Protein AF-A0A6I9VYK0-F1 (afdb_monomer_lite)

Foldseek 3Di:
DDPDDDDDDPPDDDDPVRVVVVCVVPNDDDPPDDDDDDDDDDDPPPPDPPPVPPFDDPQPDLDFQEWEDDDQWIWTHDFQWIWTAGNVVLDIDITDGPCVVQVVDDPPFGGFNYWYAAPVGWIWTDTFQWIFTAHPPVRHTDPPDTDGCVQQVHDRNFGFQEWDQAPVRWIWTDTQQKIFTADSVSNHGDDIDGNCVQQNADDTQFRYWYQAPVRWIWTDHDSKTFTAHNVVSYTPDMDGDGCCVRVNDDPDPVVVVVVVVVVVVVVVVVVVVVVVVVVVVVVVVVVVVVVVPPD

Organism: NCBI:txid144034

InterPro domains:
  IPR036375 Hemopexin-like domain superfamily [G3DSA:2.110.10.10] (53-247)
  IPR036375 Hemopexin-like domain superfamily [SSF50923] (57-248)

Sequence (295 aa):
MYAFVPSKIFPVRLSEADFLAIQNLYGLRNKSEIAGPVMTTVATTTIATRDTGNSADLCALRRVDAVLVLENRMYVAYRYYLWSVDLNGKSYGRSLLLTDYLRFLPDNFTRLAGAYRRFSGQLVLFVDDMIYMIEYPSFELVPGWPRKLRDMNLPPNAKINAVINTNAGRTFAIYDEIVAEIDDCSMIAVRHNSLHAIFPGIPPAVTSVVRYIDGNLYFFVKRQFFKYNEFTRNVTIAGKFDSEIFGIVCPKDESLEQLRVLLKKLAQMRNVFSSEDDLEEEREEEEARKFSHSV

Secondary structure (DSSP, 8-state):
--SS--S--SS----HHHHHHHHHHH----TTS---------------------PPPSTT-S--SEEEEETTEEEEEETTEEEEEETTT--B---EEHHHH-TTS-TT---EEEEEE-TTS-EEEEETTEEEEE-TTT-PBPTT--EEGGGGTS-TT--EEEEEE-TTS-EEEEETTEEEEEETTTTEEEEEEEHHHHSTTPPS-EEEEEE-TTS-EEEEETTEEEEEETTTTEEEEEEE--GGGGT--PPPHHHHHHHHHHHHHHHHHHHHHHHHHHHHHHHHHHHHHHHHT--

pLDDT: mean 81.89, std 18.48, range [26.67, 98.19]

Structure (mmCIF, N/CA/C/O backbone):
data_AF-A0A6I9VYK0-F1
#
_entry.id   AF-A0A6I9VYK0-F1
#
loop_
_atom_site.group_PDB
_atom_site.id
_atom_site.type_symbol
_atom_site.label_atom_id
_atom_site.label_alt_id
_atom_site.label_comp_id
_atom_site.label_asym_id
_atom_site.label_entity_id
_atom_site.label_seq_id
_atom_site.pdbx_PDB_ins_code
_atom_site.Cartn_x
_atom_site.Cartn_y
_atom_site.Cartn_z
_atom_site.occupancy
_atom_site.B_iso_or_equiv
_atom_site.auth_seq_id
_atom_site.auth_comp_id
_atom_site.auth_asym_id
_atom_site.auth_atom_id
_atom_site.pdbx_PDB_model_num
ATOM 1 N N . MET A 1 1 ? -6.391 23.993 -2.034 1.00 53.53 1 MET A N 1
ATOM 2 C CA . MET A 1 1 ? -5.117 24.634 -2.349 1.00 53.53 1 MET A CA 1
ATOM 3 C C . MET A 1 1 ? -4.147 23.495 -2.424 1.00 53.53 1 MET A C 1
ATOM 5 O O . MET A 1 1 ? -3.948 22.815 -1.423 1.00 53.53 1 MET A O 1
ATOM 9 N N . TYR A 1 2 ? -3.657 23.194 -3.618 1.00 53.81 2 TYR A N 1
ATOM 10 C CA . TYR A 1 2 ? -2.656 22.150 -3.779 1.00 53.81 2 TYR A CA 1
ATOM 11 C C . TYR A 1 2 ? -1.292 22.711 -3.366 1.00 53.81 2 TYR A C 1
ATOM 13 O O . TYR A 1 2 ? -1.035 23.900 -3.535 1.00 53.81 2 TYR A O 1
ATOM 21 N N . ALA A 1 3 ? -0.420 21.863 -2.823 1.00 55.16 3 ALA A N 1
ATOM 22 C CA . ALA A 1 3 ? 0.933 22.253 -2.419 1.00 55.16 3 ALA A CA 1
ATOM 23 C C . ALA A 1 3 ? 1.898 22.453 -3.611 1.00 55.16 3 ALA A C 1
ATOM 25 O O . ALA A 1 3 ? 3.075 22.733 -3.407 1.00 55.16 3 ALA A O 1
ATOM 26 N N . PHE A 1 4 ? 1.417 22.300 -4.848 1.00 53.16 4 PHE A N 1
ATOM 27 C CA . PHE A 1 4 ? 2.195 22.418 -6.080 1.00 53.16 4 PHE A CA 1
ATOM 28 C C . PHE A 1 4 ? 1.394 23.140 -7.174 1.00 53.16 4 PHE A C 1
ATOM 30 O O . PHE A 1 4 ? 0.162 23.194 -7.132 1.00 53.16 4 PHE A O 1
ATOM 37 N N . VAL A 1 5 ? 2.106 23.700 -8.158 1.00 51.69 5 VAL A N 1
ATOM 38 C CA . VAL A 1 5 ? 1.519 24.405 -9.308 1.00 51.69 5 VAL A CA 1
ATOM 39 C C . VAL A 1 5 ? 1.254 23.392 -10.428 1.00 51.69 5 VAL A C 1
ATOM 41 O O . VAL A 1 5 ? 2.215 22.846 -10.967 1.00 51.69 5 VAL A O 1
ATOM 44 N N . PRO A 1 6 ? -0.009 23.118 -10.804 1.00 55.84 6 PRO A N 1
ATOM 45 C CA . PRO A 1 6 ? -0.302 22.187 -11.888 1.00 55.84 6 PRO A CA 1
ATOM 46 C C . PRO A 1 6 ? 0.167 22.743 -13.241 1.00 55.84 6 PRO A C 1
ATOM 48 O O . PRO A 1 6 ? -0.044 23.917 -13.565 1.00 55.84 6 PRO A O 1
ATOM 51 N N . SER A 1 7 ? 0.778 21.882 -14.054 1.00 59.75 7 SER A N 1
ATOM 52 C CA . SER A 1 7 ? 1.296 22.190 -15.387 1.00 59.75 7 SER A CA 1
ATOM 53 C C . SER A 1 7 ? 0.148 22.399 -16.397 1.00 59.75 7 SER A C 1
ATOM 55 O O . SER A 1 7 ? -0.233 21.509 -17.145 1.00 59.75 7 SER A O 1
ATOM 57 N N . LYS A 1 8 ? -0.381 23.634 -16.425 1.00 61.97 8 LYS A N 1
ATOM 58 C CA . LYS A 1 8 ? -1.427 24.189 -17.320 1.00 61.97 8 LYS A CA 1
ATOM 59 C C . LYS A 1 8 ? -2.858 23.694 -17.091 1.00 61.97 8 LYS A C 1
ATOM 61 O O . LYS A 1 8 ? -3.210 22.593 -17.491 1.00 61.97 8 LYS A O 1
ATOM 66 N N . ILE A 1 9 ? -3.737 24.588 -16.619 1.00 56.25 9 ILE A N 1
ATOM 67 C CA . ILE A 1 9 ? -5.195 24.431 -16.747 1.00 56.25 9 ILE A CA 1
ATOM 68 C C . ILE A 1 9 ? -5.842 25.818 -16.863 1.00 56.25 9 ILE A C 1
ATOM 70 O O . ILE A 1 9 ? -5.937 26.535 -15.876 1.00 56.25 9 ILE A O 1
ATOM 74 N N . PHE A 1 10 ? -6.316 26.196 -18.051 1.00 50.47 10 PHE A N 1
ATOM 75 C CA . PHE A 1 10 ? -7.395 27.178 -18.177 1.00 50.47 10 PHE A CA 1
ATOM 76 C C . PHE A 1 10 ? -8.574 26.506 -18.890 1.00 50.47 10 PHE A C 1
ATOM 78 O O . PHE A 1 10 ? -8.347 25.824 -19.891 1.00 50.47 10 PHE A O 1
ATOM 85 N N . PRO A 1 11 ? -9.814 26.690 -18.403 1.00 52.16 11 PRO A N 1
ATOM 86 C CA . PRO A 1 11 ? -10.191 27.532 -17.266 1.00 52.16 11 PRO A CA 1
ATOM 87 C C . PRO A 1 11 ? -9.967 26.849 -15.903 1.00 52.16 11 PRO A C 1
ATOM 89 O O . PRO A 1 11 ? -10.354 25.701 -15.692 1.00 52.16 11 PRO A O 1
ATOM 92 N N . VAL A 1 12 ? -9.367 27.584 -14.961 1.00 63.31 12 VAL A N 1
ATOM 93 C CA . VAL A 1 12 ? -9.221 27.165 -13.559 1.00 63.31 12 VAL A CA 1
ATOM 94 C C . VAL A 1 12 ? -10.598 27.200 -12.891 1.00 63.31 12 VAL A C 1
ATOM 96 O O . VAL A 1 12 ? -11.246 28.245 -12.858 1.00 63.31 12 VAL A O 1
ATOM 99 N N . ARG A 1 13 ? -11.044 26.068 -12.339 1.00 71.56 13 ARG A N 1
ATOM 100 C CA . ARG A 1 13 ? -12.187 26.003 -11.416 1.00 71.56 13 ARG A CA 1
ATOM 101 C C . ARG A 1 13 ? -11.674 25.703 -10.011 1.00 71.56 13 ARG A C 1
ATOM 103 O O . ARG A 1 13 ? -10.787 24.868 -9.849 1.00 71.56 13 ARG A O 1
ATOM 110 N N . LEU A 1 14 ? -12.228 26.395 -9.015 1.00 69.62 14 LEU A N 1
ATOM 111 C CA . LEU A 1 14 ? -11.974 26.104 -7.603 1.00 69.62 14 LEU A CA 1
ATOM 112 C C . LEU A 1 14 ? -12.439 24.680 -7.287 1.00 69.62 14 LEU A C 1
ATOM 114 O O . LEU A 1 14 ? -13.516 24.273 -7.727 1.00 69.62 14 LEU A O 1
ATOM 118 N N . SER A 1 15 ? -11.630 23.937 -6.530 1.00 73.44 15 SER A N 1
ATOM 119 C CA . SER A 1 15 ? -12.075 22.665 -5.962 1.00 73.44 15 SER A CA 1
ATOM 120 C C . SER A 1 15 ? -13.179 22.919 -4.929 1.00 73.44 15 SER A C 1
ATOM 122 O O . SER A 1 15 ? -13.242 23.997 -4.333 1.00 73.44 15 SER A O 1
ATOM 124 N N . GLU A 1 16 ? -14.044 21.937 -4.684 1.00 73.12 16 GLU A N 1
ATOM 125 C CA . GLU A 1 16 ? -15.107 22.066 -3.679 1.00 73.12 16 GLU A CA 1
ATOM 126 C C . GLU A 1 16 ? -14.538 22.316 -2.271 1.00 73.12 16 GLU A C 1
ATOM 128 O O . GLU A 1 16 ? -15.061 23.135 -1.516 1.00 73.12 16 GLU A O 1
ATOM 133 N N . ALA A 1 17 ? -13.395 21.699 -1.955 1.00 71.06 17 ALA A N 1
ATOM 134 C CA . ALA A 1 17 ? -12.669 21.939 -0.712 1.00 71.06 17 ALA A CA 1
ATOM 135 C C . ALA A 1 17 ? -12.215 23.404 -0.576 1.00 71.06 17 ALA A C 1
ATOM 137 O O . ALA A 1 17 ? -12.354 23.994 0.493 1.00 71.06 17 ALA A O 1
ATOM 138 N N . ASP A 1 18 ? -11.719 24.005 -1.661 1.00 79.31 18 ASP A N 1
ATOM 139 C CA . ASP A 1 18 ? -11.311 25.414 -1.678 1.00 79.31 18 ASP A CA 1
ATOM 140 C C . ASP A 1 18 ? -12.489 26.369 -1.560 1.00 79.31 18 ASP A C 1
ATOM 142 O O . ASP A 1 18 ? -12.415 27.370 -0.847 1.00 79.31 18 ASP A O 1
ATOM 146 N N . PHE A 1 19 ? -13.589 26.038 -2.229 1.00 78.62 19 PHE A N 1
ATOM 147 C CA . PHE A 1 19 ? -14.826 26.799 -2.157 1.00 78.62 19 PHE A CA 1
ATOM 148 C C . PHE A 1 19 ? -15.402 26.822 -0.733 1.00 78.62 19 PHE A C 1
ATOM 150 O O . PHE A 1 19 ? -15.796 27.877 -0.242 1.00 78.62 19 PHE A O 1
ATOM 157 N N . LEU A 1 20 ? -15.395 25.687 -0.034 1.00 75.00 20 LEU A N 1
ATOM 158 C CA . LEU A 1 20 ? -15.865 25.615 1.351 1.00 75.00 20 LEU A CA 1
ATOM 159 C C . LEU A 1 20 ? -14.895 26.289 2.327 1.00 75.00 20 LEU A C 1
ATOM 161 O O . LEU A 1 20 ? -15.329 26.995 3.235 1.00 75.00 20 LEU A O 1
ATOM 165 N N . ALA A 1 21 ? -13.585 26.114 2.138 1.00 77.12 21 ALA A N 1
ATOM 166 C CA . ALA A 1 21 ? -12.583 26.742 2.994 1.00 77.12 21 ALA A CA 1
ATOM 167 C C . ALA A 1 21 ? -12.665 28.274 2.934 1.00 77.12 21 ALA A C 1
ATOM 169 O O . ALA A 1 21 ? -12.651 28.933 3.974 1.00 77.12 21 ALA A O 1
ATOM 170 N N . ILE A 1 22 ? -12.813 28.842 1.733 1.00 82.94 22 ILE A N 1
ATOM 171 C CA . ILE A 1 22 ? -12.916 30.295 1.576 1.00 82.94 22 ILE A CA 1
ATOM 172 C C . ILE A 1 22 ? -14.245 30.837 2.119 1.00 82.94 22 ILE A C 1
ATOM 174 O O . ILE A 1 22 ? -14.256 31.896 2.740 1.00 82.94 22 ILE A O 1
ATOM 178 N N . GLN A 1 23 ? -15.349 30.096 1.974 1.00 82.50 23 GLN A N 1
ATOM 179 C CA . GLN A 1 23 ? -16.634 30.469 2.576 1.00 82.50 23 GLN A CA 1
ATOM 180 C C . GLN A 1 23 ? -16.619 30.405 4.101 1.00 82.50 23 GLN A C 1
ATOM 182 O O . GLN A 1 23 ? -17.221 31.256 4.745 1.00 82.50 23 GLN A O 1
ATOM 187 N N . ASN A 1 24 ? -15.916 29.442 4.694 1.00 78.69 24 ASN A N 1
ATOM 188 C CA . ASN A 1 24 ? -15.785 29.370 6.149 1.00 78.69 24 ASN A CA 1
ATOM 189 C C . ASN A 1 24 ? -14.971 30.538 6.720 1.00 78.69 24 ASN A C 1
ATOM 191 O O . ASN A 1 24 ? -15.218 30.952 7.848 1.00 78.69 24 ASN A O 1
ATOM 195 N N . LEU A 1 25 ? -14.009 31.067 5.958 1.00 81.75 25 LEU A N 1
ATOM 196 C CA . LEU A 1 25 ? -13.186 32.200 6.389 1.00 81.75 25 LEU A CA 1
ATOM 197 C C . LEU A 1 25 ? -13.873 33.552 6.176 1.00 81.75 25 LEU A C 1
ATOM 199 O O . LEU A 1 25 ? -13.748 34.434 7.020 1.00 81.75 25 LEU A O 1
ATOM 203 N N . TYR A 1 26 ? -14.574 33.726 5.052 1.00 84.06 26 TYR A N 1
ATOM 204 C CA . TYR A 1 26 ? -15.053 35.042 4.605 1.00 84.06 26 TYR A CA 1
ATOM 205 C C . TYR A 1 26 ? -16.571 35.130 4.402 1.00 84.06 26 TYR A C 1
ATOM 207 O O . TYR A 1 26 ? -17.084 36.192 4.055 1.00 84.06 26 TYR A O 1
ATOM 215 N N . GLY A 1 27 ? -17.302 34.040 4.626 1.00 80.31 27 GLY A N 1
ATOM 216 C CA . GLY A 1 27 ? -18.741 33.959 4.411 1.00 80.31 27 GLY A CA 1
ATOM 217 C C . GLY A 1 27 ? -19.142 33.784 2.943 1.00 80.31 27 GLY A C 1
ATOM 218 O O . GLY A 1 27 ? -18.333 33.809 2.012 1.00 80.31 27 GLY A O 1
ATOM 219 N N . LEU A 1 28 ? -20.443 33.580 2.733 1.00 81.75 28 LEU A N 1
ATOM 220 C CA . LEU A 1 28 ? -21.049 33.576 1.404 1.00 81.75 28 LEU A CA 1
ATOM 221 C C . LEU A 1 28 ? -21.036 34.995 0.828 1.00 81.75 28 LEU A C 1
ATOM 223 O O . LEU A 1 28 ? -21.366 35.963 1.510 1.00 81.75 28 LEU A O 1
ATOM 227 N N . ARG A 1 29 ? -20.694 35.121 -0.456 1.00 79.00 29 ARG A N 1
ATOM 228 C CA . ARG A 1 29 ? -20.725 36.415 -1.141 1.00 79.00 29 ARG A CA 1
ATOM 229 C C . ARG A 1 29 ? -22.165 36.936 -1.197 1.00 79.00 29 ARG A C 1
ATOM 231 O O . ARG A 1 29 ? -22.993 36.380 -1.919 1.00 79.00 29 ARG A O 1
ATOM 238 N N . ASN A 1 30 ? -22.437 38.037 -0.499 1.00 64.94 30 ASN A N 1
ATOM 239 C CA . ASN A 1 30 ? -23.681 38.785 -0.655 1.00 64.94 30 ASN A CA 1
ATOM 240 C C . ASN A 1 30 ? -23.729 39.392 -2.060 1.00 64.94 30 ASN A C 1
ATOM 242 O O . ASN A 1 30 ? -22.823 40.103 -2.491 1.00 64.94 30 ASN A O 1
ATOM 246 N N . LYS A 1 31 ? -24.792 39.089 -2.804 1.00 53.41 31 LYS A N 1
ATOM 247 C CA . LYS A 1 31 ? -24.931 39.440 -4.225 1.00 53.41 31 LYS A CA 1
ATOM 248 C C . LYS A 1 31 ? -25.302 40.916 -4.469 1.00 53.41 31 LYS A C 1
ATOM 250 O O . LYS A 1 31 ? -25.672 41.250 -5.588 1.00 53.41 31 LYS A O 1
ATOM 255 N N . SER A 1 32 ? -25.229 41.779 -3.451 1.00 49.75 32 SER A N 1
ATOM 256 C CA . SER A 1 32 ? -25.825 43.125 -3.485 1.00 49.75 32 SER A CA 1
ATOM 257 C C . SER A 1 32 ? -24.890 44.286 -3.819 1.00 49.75 32 SER A C 1
ATOM 259 O O . SER A 1 32 ? -25.383 45.397 -3.960 1.00 49.75 32 SER A O 1
ATOM 261 N N . GLU A 1 33 ? -23.594 44.078 -4.043 1.00 49.50 33 GLU A N 1
ATOM 262 C CA . GLU A 1 33 ? -22.716 45.168 -4.489 1.00 49.50 33 GLU A CA 1
ATOM 263 C C . GLU A 1 33 ? -21.897 44.746 -5.711 1.00 49.50 33 GLU A C 1
ATOM 265 O O . GLU A 1 33 ? -20.955 43.958 -5.618 1.00 49.50 33 GLU A O 1
ATOM 270 N N . ILE A 1 34 ? -22.355 45.206 -6.881 1.00 43.94 34 ILE A N 1
ATOM 271 C CA . ILE A 1 34 ? -21.614 45.900 -7.954 1.00 43.94 34 ILE A CA 1
ATOM 272 C C . ILE A 1 34 ? -22.571 46.010 -9.158 1.00 43.94 34 ILE A C 1
ATOM 274 O O . ILE A 1 34 ? -22.955 45.011 -9.767 1.00 43.94 34 ILE A O 1
ATOM 278 N N . ALA A 1 35 ? -22.955 47.242 -9.493 1.00 36.91 35 ALA A N 1
ATOM 279 C CA . ALA A 1 35 ? -23.655 47.593 -10.724 1.00 36.91 35 ALA A CA 1
ATOM 280 C C . ALA A 1 35 ? -22.642 47.781 -11.875 1.00 36.91 35 ALA A C 1
ATOM 282 O O . ALA A 1 35 ? -21.680 48.530 -11.725 1.00 36.91 35 ALA A O 1
ATOM 283 N N . GLY A 1 36 ? -22.869 47.129 -13.023 1.00 31.23 36 GLY A N 1
ATOM 284 C CA . GLY A 1 36 ? -22.143 47.349 -14.290 1.00 31.23 36 GLY A CA 1
ATOM 285 C C . GLY A 1 36 ? -22.164 46.121 -15.223 1.00 31.23 36 GLY A C 1
ATOM 286 O O . GLY A 1 36 ? -22.084 45.009 -14.714 1.00 31.23 36 GLY A O 1
ATOM 287 N N . PRO A 1 37 ? -22.341 46.268 -16.556 1.00 46.03 37 PRO A N 1
ATOM 288 C CA . PRO A 1 37 ? -23.212 45.383 -17.337 1.00 46.03 37 PRO A CA 1
ATOM 289 C C . PRO A 1 37 ? -22.489 44.226 -18.048 1.00 46.03 37 PRO A C 1
ATOM 291 O O . PRO A 1 37 ? -21.350 44.362 -18.473 1.00 46.03 37 PRO A O 1
ATOM 294 N N . VAL A 1 38 ? -23.184 43.097 -18.222 1.00 32.44 38 VAL A N 1
ATOM 295 C CA . VAL A 1 38 ? -23.651 42.528 -19.508 1.00 32.44 38 VAL A CA 1
ATOM 296 C C . VAL A 1 38 ? -24.414 41.237 -19.182 1.00 32.44 38 VAL A C 1
ATOM 298 O O . VAL A 1 38 ? -23.915 40.336 -18.510 1.00 32.44 38 VAL A O 1
ATOM 301 N N . MET A 1 39 ? -25.663 41.174 -19.645 1.00 35.06 39 MET A N 1
ATOM 302 C CA . MET A 1 39 ? -26.530 40.004 -19.550 1.00 35.06 39 MET A CA 1
ATOM 303 C C . MET A 1 39 ? -25.973 38.844 -20.381 1.00 35.06 39 MET A C 1
ATOM 305 O O . MET A 1 39 ? -25.855 38.929 -21.600 1.00 35.06 39 MET A O 1
ATOM 309 N N . THR A 1 40 ? -25.768 37.699 -19.743 1.00 29.81 40 THR A N 1
ATOM 310 C CA . THR A 1 40 ? -26.178 36.423 -20.335 1.00 29.81 40 THR A CA 1
ATOM 311 C C . THR A 1 40 ? -26.899 35.646 -19.249 1.00 29.81 40 THR A C 1
ATOM 313 O O . THR A 1 40 ? -26.322 35.237 -18.244 1.00 29.81 40 THR A O 1
ATOM 316 N N . THR A 1 41 ? -28.208 35.542 -19.425 1.00 34.72 41 THR A N 1
ATOM 317 C CA . THR A 1 41 ? -29.138 34.788 -18.597 1.00 34.72 41 THR A CA 1
ATOM 318 C C . THR A 1 41 ? -28.729 33.319 -18.616 1.00 34.72 41 THR A C 1
ATOM 320 O O . THR A 1 41 ? -28.874 32.645 -19.631 1.00 34.72 41 THR A O 1
ATOM 323 N N . VAL A 1 42 ? -28.237 32.806 -17.490 1.00 30.72 42 VAL A N 1
ATOM 324 C CA . VAL A 1 42 ? -28.188 31.363 -17.239 1.00 30.72 42 VAL A CA 1
ATOM 325 C C . VAL A 1 42 ? -29.038 31.114 -16.007 1.00 30.72 42 VAL A C 1
ATOM 327 O O . VAL A 1 42 ? -28.816 31.714 -14.956 1.00 30.72 42 VAL A O 1
ATOM 330 N N . ALA A 1 43 ? -30.074 30.300 -16.192 1.00 28.25 43 ALA A N 1
ATOM 331 C CA . ALA A 1 43 ? -31.101 30.013 -15.209 1.00 28.25 43 ALA A CA 1
ATOM 332 C C . ALA A 1 43 ? -30.490 29.624 -13.856 1.00 28.25 43 ALA A C 1
ATOM 334 O O . ALA A 1 43 ? -29.742 28.650 -13.743 1.00 28.25 43 ALA A O 1
ATOM 335 N N . THR A 1 44 ? -30.840 30.390 -12.824 1.00 26.67 44 THR A N 1
ATOM 336 C CA . THR A 1 44 ? -30.569 30.074 -11.425 1.00 26.67 44 THR A CA 1
ATOM 337 C C . THR A 1 44 ? -31.354 28.816 -11.074 1.00 26.67 44 THR A C 1
ATOM 339 O O . THR A 1 44 ? -32.513 28.881 -10.677 1.00 26.67 44 THR A O 1
ATOM 342 N N . THR A 1 45 ? -30.738 27.652 -11.252 1.00 28.66 45 THR A N 1
ATOM 343 C CA . THR A 1 45 ? -31.233 26.449 -10.593 1.00 28.66 45 THR A CA 1
ATOM 344 C C . THR A 1 45 ? -30.784 26.583 -9.149 1.00 28.66 45 THR A C 1
ATOM 346 O O . THR A 1 45 ? -29.590 26.528 -8.854 1.00 28.66 45 THR A O 1
ATOM 349 N N . THR A 1 46 ? -31.732 26.854 -8.260 1.00 29.64 46 THR A N 1
ATOM 350 C CA . THR A 1 46 ? -31.587 26.688 -6.818 1.00 29.64 46 THR A CA 1
ATOM 351 C C . THR A 1 46 ? -31.208 25.234 -6.558 1.00 29.64 46 THR A C 1
ATOM 353 O O . THR A 1 46 ? -32.058 24.364 -6.391 1.00 29.64 46 THR A O 1
ATOM 356 N N . ILE A 1 47 ? -29.906 24.944 -6.570 1.00 34.09 47 ILE A N 1
ATOM 357 C CA . ILE A 1 47 ? -29.389 23.696 -6.027 1.00 34.09 47 ILE A CA 1
ATOM 358 C C . ILE A 1 47 ? -29.540 23.849 -4.522 1.00 34.09 47 ILE A C 1
ATOM 360 O O . ILE A 1 47 ? -28.719 24.470 -3.848 1.00 34.09 47 ILE A O 1
ATOM 364 N N . ALA A 1 48 ? -30.669 23.332 -4.036 1.00 28.94 48 ALA A N 1
ATOM 365 C CA . ALA A 1 48 ? -30.843 22.916 -2.662 1.00 28.94 48 ALA A CA 1
ATOM 366 C C . ALA A 1 48 ? -29.528 22.309 -2.175 1.00 28.94 48 ALA A C 1
ATOM 368 O O . ALA A 1 48 ? -28.945 21.475 -2.872 1.00 28.94 48 ALA A O 1
ATOM 369 N N . THR A 1 49 ? -29.069 22.771 -1.016 1.00 31.62 49 THR A N 1
ATOM 370 C CA . THR A 1 49 ? -27.981 22.197 -0.228 1.00 31.62 49 THR A CA 1
ATOM 371 C C . THR A 1 49 ? -27.987 20.679 -0.364 1.00 31.62 49 THR A C 1
ATOM 373 O O . THR A 1 49 ? -28.761 19.984 0.294 1.00 31.62 49 THR A O 1
ATOM 376 N N . ARG A 1 50 ? -27.143 20.160 -1.264 1.00 29.55 50 ARG A N 1
ATOM 377 C CA . ARG A 1 50 ? -26.787 18.750 -1.274 1.00 29.55 50 ARG A CA 1
ATOM 378 C C . ARG A 1 50 ? -25.882 18.575 -0.077 1.00 29.55 50 ARG A C 1
ATOM 380 O O . ARG A 1 50 ? -24.686 18.824 -0.141 1.00 29.55 50 ARG A O 1
ATOM 387 N N . ASP A 1 51 ? -26.502 18.182 1.019 1.00 36.69 51 ASP A N 1
ATOM 388 C CA . ASP A 1 51 ? -25.846 17.431 2.067 1.00 36.69 51 ASP A CA 1
ATOM 389 C C . ASP A 1 51 ? -25.253 16.172 1.409 1.00 36.69 51 ASP A C 1
ATOM 391 O O . ASP A 1 51 ? -25.946 15.187 1.141 1.00 36.69 51 ASP A O 1
ATOM 395 N N . THR A 1 52 ? -23.992 16.241 0.975 1.00 35.62 52 THR A N 1
ATOM 396 C CA . THR A 1 52 ? -23.279 15.097 0.400 1.00 35.62 52 THR A CA 1
ATOM 397 C C . THR A 1 52 ? -22.857 14.173 1.535 1.00 35.62 52 THR A C 1
ATOM 399 O O . THR A 1 52 ? -21.701 14.161 1.957 1.00 35.62 52 THR A O 1
ATOM 402 N N . GLY A 1 53 ? -23.803 13.366 2.013 1.00 37.12 53 GLY A N 1
ATOM 403 C CA . GLY A 1 53 ? -23.607 12.299 2.999 1.00 37.12 53 GLY A CA 1
ATOM 404 C C . GLY A 1 53 ? -22.760 11.106 2.523 1.00 37.12 53 GLY A C 1
ATOM 405 O O . GLY A 1 53 ? -23.031 9.985 2.929 1.00 37.12 53 GLY A O 1
ATOM 406 N N . ASN A 1 54 ? -21.746 11.314 1.672 1.00 50.88 54 ASN A N 1
ATOM 407 C CA . ASN A 1 54 ? -20.912 10.252 1.082 1.00 50.88 54 ASN A CA 1
ATOM 408 C C . ASN A 1 54 ? -19.403 10.404 1.376 1.00 50.88 54 ASN A C 1
ATOM 410 O O . ASN A 1 54 ? -18.570 9.876 0.636 1.00 50.88 54 ASN A O 1
ATOM 414 N N . SER A 1 55 ? -19.021 11.112 2.442 1.00 62.56 55 SER A N 1
ATOM 415 C CA . SER A 1 55 ? -17.654 11.023 2.979 1.00 62.56 55 SER A CA 1
ATOM 416 C C . SER A 1 55 ? -17.530 9.698 3.727 1.00 62.56 55 SER A C 1
ATOM 418 O O . SER A 1 55 ? -18.266 9.470 4.686 1.00 62.56 55 SER A O 1
ATOM 420 N N . ALA A 1 56 ? -16.620 8.817 3.312 1.00 78.56 56 ALA A N 1
ATOM 421 C CA . ALA A 1 56 ? -16.310 7.640 4.114 1.00 78.56 56 ALA A CA 1
ATOM 422 C C . ALA A 1 56 ? -15.656 8.084 5.434 1.00 78.56 56 ALA A C 1
ATOM 424 O O . ALA A 1 56 ? -14.857 9.026 5.454 1.00 78.56 56 ALA A O 1
ATOM 425 N N . ASP A 1 57 ? -15.991 7.404 6.526 1.00 85.06 57 ASP A N 1
ATOM 426 C CA . ASP A 1 57 ? -15.366 7.623 7.828 1.00 85.06 57 ASP A CA 1
ATOM 427 C C . ASP A 1 57 ? -14.187 6.657 8.021 1.00 85.06 57 ASP A C 1
ATOM 429 O O . ASP A 1 57 ? -14.324 5.446 7.825 1.00 85.06 57 ASP A O 1
ATOM 433 N N . LEU A 1 58 ? -13.031 7.207 8.405 1.00 87.94 58 LEU A N 1
ATOM 434 C CA . LEU A 1 58 ? -11.805 6.459 8.681 1.00 87.94 58 LEU A CA 1
ATOM 435 C C . LEU A 1 58 ? -11.992 5.510 9.877 1.00 87.94 58 LEU A C 1
ATOM 437 O O . LEU A 1 58 ? -11.463 4.400 9.869 1.00 87.94 58 LEU A O 1
ATOM 441 N N . CYS A 1 59 ? -12.786 5.920 10.870 1.00 87.56 59 CYS A N 1
ATOM 442 C CA . CYS A 1 59 ? -13.041 5.158 12.094 1.00 87.56 59 CYS A CA 1
ATOM 443 C C . CYS A 1 59 ? -13.995 3.980 11.899 1.00 87.56 59 CYS A C 1
ATOM 445 O O . CYS A 1 59 ? -13.939 2.992 12.627 1.00 87.56 59 CYS A O 1
ATOM 447 N N . ALA A 1 60 ? -14.844 4.042 10.875 1.00 88.31 60 ALA A N 1
ATOM 448 C CA . ALA A 1 60 ? -15.743 2.952 10.515 1.00 88.31 60 ALA A CA 1
ATOM 449 C C . ALA A 1 60 ? -15.060 1.858 9.668 1.00 88.31 60 ALA A C 1
ATOM 451 O O . ALA A 1 60 ? -15.688 0.842 9.329 1.00 88.31 60 ALA A O 1
ATOM 452 N N . LEU A 1 61 ? -13.792 2.049 9.282 1.00 89.31 61 LEU A N 1
ATOM 453 C CA . LEU A 1 61 ? -13.088 1.108 8.420 1.00 89.31 61 LEU A CA 1
ATOM 454 C C . LEU A 1 61 ? -12.836 -0.224 9.128 1.00 89.31 61 LEU A C 1
ATOM 456 O O . LEU A 1 61 ? -12.406 -0.304 10.271 1.00 89.31 61 LEU A O 1
ATOM 460 N N . ARG A 1 62 ? -13.059 -1.313 8.389 1.00 87.12 62 ARG A N 1
ATOM 461 C CA . ARG A 1 62 ? -12.778 -2.692 8.838 1.00 87.12 62 ARG A CA 1
ATOM 462 C C . ARG A 1 62 ? -11.550 -3.306 8.167 1.00 87.12 62 ARG A C 1
ATOM 464 O O . ARG A 1 62 ? -11.213 -4.455 8.443 1.00 87.12 62 ARG A O 1
ATOM 471 N N . ARG A 1 63 ? -10.963 -2.571 7.225 1.00 88.38 63 ARG A N 1
ATOM 472 C CA . ARG A 1 63 ? -9.746 -2.888 6.478 1.00 88.38 63 ARG A CA 1
ATOM 473 C C . ARG A 1 63 ? -9.288 -1.638 5.730 1.00 88.38 63 ARG A C 1
ATOM 475 O O . ARG A 1 63 ? -10.091 -0.736 5.499 1.00 88.38 63 ARG A O 1
ATOM 482 N N . VAL A 1 64 ? -8.042 -1.660 5.283 1.00 92.38 64 VAL A N 1
ATOM 483 C CA . VAL A 1 64 ? -7.439 -0.654 4.403 1.00 92.38 64 VAL A CA 1
ATOM 484 C C . VAL A 1 64 ? -6.900 -1.343 3.156 1.00 92.38 64 VAL A C 1
ATOM 486 O O . VAL A 1 64 ? -6.515 -2.511 3.225 1.00 92.38 64 VAL A O 1
ATOM 489 N N . ASP A 1 65 ? -6.886 -0.644 2.026 1.00 93.44 65 ASP A N 1
ATOM 490 C CA . ASP A 1 65 ? -6.364 -1.192 0.770 1.00 93.44 65 ASP A CA 1
ATOM 491 C C . ASP A 1 65 ? -4.876 -0.860 0.611 1.00 93.44 65 ASP A C 1
ATOM 493 O O . ASP A 1 65 ? -4.081 -1.727 0.255 1.00 93.44 65 ASP A O 1
ATOM 497 N N . ALA A 1 66 ? -4.480 0.362 0.975 1.00 94.00 66 ALA A N 1
ATOM 498 C CA . ALA A 1 66 ? -3.085 0.775 1.026 1.00 94.00 66 ALA A CA 1
ATOM 499 C C . ALA A 1 66 ? -2.857 1.785 2.150 1.00 94.00 66 ALA A C 1
ATOM 501 O O . ALA A 1 66 ? -3.744 2.566 2.500 1.00 94.00 66 ALA A O 1
ATOM 502 N N . VAL A 1 67 ? -1.642 1.792 2.687 1.00 93.69 67 VAL A N 1
ATOM 503 C CA . VAL A 1 67 ? -1.157 2.858 3.559 1.00 93.69 67 VAL A CA 1
ATOM 504 C C . VAL A 1 67 ? 0.244 3.218 3.105 1.00 93.69 67 VAL A C 1
ATOM 506 O O . VAL A 1 67 ? 1.095 2.342 2.955 1.00 93.69 67 VAL A O 1
ATOM 509 N N . LEU A 1 68 ? 0.475 4.507 2.889 1.00 93.50 68 LEU A N 1
ATOM 510 C CA . LEU A 1 68 ? 1.753 5.038 2.451 1.00 93.50 68 LEU A CA 1
ATOM 511 C C . LEU A 1 68 ? 2.200 6.127 3.418 1.00 93.50 68 LEU A C 1
ATOM 513 O O . LEU A 1 68 ? 1.509 7.124 3.607 1.00 93.50 68 LEU A O 1
ATOM 517 N N . VAL A 1 69 ? 3.369 5.945 4.019 1.00 91.69 69 VAL A N 1
ATOM 518 C CA . VAL A 1 69 ? 3.973 6.953 4.890 1.00 91.69 69 VAL A CA 1
ATOM 519 C C . VAL A 1 69 ? 4.982 7.759 4.086 1.00 91.69 69 VAL A C 1
ATOM 521 O O . VAL A 1 69 ? 5.938 7.193 3.552 1.00 91.69 69 VAL A O 1
ATOM 524 N N . LEU A 1 70 ? 4.767 9.070 4.004 1.00 90.06 70 LEU A N 1
ATOM 525 C CA . LEU A 1 70 ? 5.668 10.023 3.362 1.00 90.06 70 LEU A CA 1
ATOM 526 C C . LEU A 1 70 ? 5.959 11.149 4.344 1.00 90.06 70 LEU A C 1
ATOM 528 O O . LEU A 1 70 ? 5.043 11.842 4.787 1.00 90.06 70 LEU A O 1
ATOM 532 N N . GLU A 1 71 ? 7.241 11.338 4.655 1.00 87.25 71 GLU A N 1
ATOM 533 C CA . GLU A 1 71 ? 7.698 12.368 5.592 1.00 87.25 71 GLU A CA 1
ATOM 534 C C . GLU A 1 71 ? 6.916 12.286 6.915 1.00 87.25 71 GLU A C 1
ATOM 536 O O . GLU A 1 71 ? 6.951 11.255 7.582 1.00 87.25 71 GLU A O 1
ATOM 541 N N . ASN A 1 72 ? 6.186 13.342 7.281 1.00 87.25 72 ASN A N 1
ATOM 542 C CA . ASN A 1 72 ? 5.416 13.427 8.520 1.00 87.25 72 ASN A CA 1
ATOM 543 C C . ASN A 1 72 ? 3.921 13.089 8.346 1.00 87.25 72 ASN A C 1
ATOM 545 O O . ASN A 1 72 ? 3.090 13.443 9.185 1.00 87.25 72 ASN A O 1
ATOM 549 N N . ARG A 1 73 ? 3.544 12.461 7.227 1.00 89.75 73 ARG A N 1
ATOM 550 C CA . ARG A 1 73 ? 2.149 12.144 6.907 1.00 89.75 73 ARG A CA 1
ATOM 551 C C . ARG A 1 73 ? 1.976 10.678 6.557 1.00 89.75 73 ARG A C 1
ATOM 553 O O . ARG A 1 73 ? 2.764 10.085 5.824 1.00 89.75 73 ARG A O 1
ATOM 560 N N . MET A 1 74 ? 0.882 10.115 7.045 1.00 91.75 74 MET A N 1
ATOM 561 C CA . MET A 1 74 ? 0.397 8.803 6.650 1.00 91.75 74 MET A CA 1
ATOM 562 C C . MET A 1 74 ? -0.829 8.978 5.761 1.00 91.75 74 MET A C 1
ATOM 564 O O . MET A 1 74 ? -1.811 9.603 6.149 1.00 91.75 74 MET A O 1
ATOM 568 N N . TYR A 1 75 ? -0.773 8.409 4.568 1.00 92.75 75 TYR A N 1
ATOM 569 C CA . TYR A 1 75 ? -1.878 8.378 3.627 1.00 92.75 75 TYR A CA 1
ATOM 570 C C . TYR A 1 75 ? -2.557 7.022 3.716 1.00 92.75 75 TYR A C 1
ATOM 572 O O . TYR A 1 75 ? -1.936 6.006 3.415 1.00 92.75 75 TYR A O 1
ATOM 580 N N . VAL A 1 76 ? -3.815 7.001 4.143 1.00 93.75 76 VAL A N 1
ATOM 581 C CA . VAL A 1 76 ? -4.623 5.782 4.238 1.00 93.75 76 VAL A CA 1
ATOM 582 C C . VAL A 1 76 ? -5.592 5.768 3.071 1.00 93.75 76 VAL A C 1
ATOM 584 O O . VAL A 1 76 ? -6.286 6.755 2.851 1.00 93.75 76 VAL A O 1
ATOM 587 N N . ALA A 1 77 ? -5.647 4.668 2.328 1.00 93.94 77 ALA A N 1
ATOM 588 C CA . ALA A 1 77 ? -6.552 4.506 1.202 1.00 93.94 77 ALA A CA 1
ATOM 589 C C . ALA A 1 77 ? -7.504 3.326 1.417 1.00 93.94 77 ALA A C 1
ATOM 591 O O . ALA A 1 77 ? -7.104 2.239 1.851 1.00 93.94 77 ALA A O 1
ATOM 592 N N . TYR A 1 78 ? -8.770 3.541 1.073 1.00 93.00 78 TYR A N 1
ATOM 593 C CA . TYR A 1 78 ? -9.792 2.504 1.036 1.00 93.00 78 TYR A CA 1
ATOM 594 C C . TYR A 1 78 ? -10.770 2.781 -0.105 1.00 93.00 78 TYR A C 1
ATOM 596 O O . TYR A 1 78 ? -11.466 3.799 -0.116 1.00 93.00 78 TYR A O 1
ATOM 604 N N . ARG A 1 79 ? -10.854 1.849 -1.057 1.00 91.06 79 ARG A N 1
ATOM 605 C CA . ARG A 1 79 ? -11.563 2.013 -2.329 1.00 91.06 79 ARG A CA 1
ATOM 606 C C . ARG A 1 79 ? -11.081 3.278 -3.047 1.00 91.06 79 ARG A C 1
ATOM 608 O O . ARG A 1 79 ? -9.912 3.377 -3.395 1.00 91.06 79 ARG A O 1
ATOM 615 N N . TYR A 1 80 ? -11.977 4.240 -3.234 1.00 90.69 80 TYR A N 1
ATOM 616 C CA . TYR A 1 80 ? -11.716 5.519 -3.886 1.00 90.69 80 TYR A CA 1
ATOM 617 C C . TYR A 1 80 ? -11.302 6.615 -2.908 1.00 90.69 80 TYR A C 1
ATOM 619 O O . TYR A 1 80 ? -10.949 7.702 -3.347 1.00 90.69 80 TYR A O 1
ATOM 627 N N . TYR A 1 81 ? -11.369 6.355 -1.602 1.00 91.94 81 TYR A N 1
ATOM 628 C CA . TYR A 1 81 ? -11.161 7.361 -0.572 1.00 91.94 81 TYR A CA 1
ATOM 629 C C . TYR A 1 81 ? -9.721 7.364 -0.073 1.00 91.94 81 TYR A C 1
ATOM 631 O O . TYR A 1 81 ? -9.115 6.309 0.123 1.00 91.94 81 TYR A O 1
ATOM 639 N N . LEU A 1 82 ? -9.211 8.566 0.173 1.00 91.81 82 LEU A N 1
ATOM 640 C CA . LEU A 1 82 ? -7.886 8.847 0.699 1.00 91.81 82 LEU A CA 1
ATOM 641 C C . LEU A 1 82 ? -8.004 9.760 1.922 1.00 91.81 82 LEU A C 1
ATOM 643 O O . LEU A 1 82 ? -8.656 10.803 1.867 1.00 91.81 82 LEU A O 1
ATOM 647 N N . TRP A 1 83 ? -7.321 9.405 3.004 1.00 92.25 83 TRP A N 1
ATOM 648 C CA . TRP A 1 83 ? -7.153 10.254 4.180 1.00 92.25 83 TRP A CA 1
ATOM 649 C C . TRP A 1 83 ? -5.679 10.596 4.348 1.00 92.25 83 TRP A C 1
ATOM 651 O O . TRP A 1 83 ? -4.824 9.719 4.250 1.00 92.25 83 TRP A O 1
ATOM 661 N N . SER A 1 84 ? -5.387 11.864 4.635 1.00 90.50 84 SER A N 1
ATOM 662 C CA . SER A 1 84 ? -4.070 12.295 5.102 1.00 90.50 84 SER A CA 1
ATOM 663 C C . SER A 1 84 ? -4.120 12.448 6.617 1.00 90.50 84 SER A C 1
ATOM 665 O O . SER A 1 84 ? -4.879 13.267 7.138 1.00 90.50 84 SER A O 1
ATOM 667 N N . VAL A 1 85 ? -3.325 11.640 7.307 1.00 89.62 85 VAL A N 1
ATOM 668 C CA . VAL A 1 85 ? -3.202 11.612 8.762 1.00 89.62 85 VAL A CA 1
ATOM 669 C C . VAL A 1 85 ? -1.864 12.236 9.140 1.00 89.62 85 VAL A C 1
ATOM 671 O O . VAL A 1 85 ? -0.816 11.835 8.626 1.00 89.62 85 VAL A O 1
ATOM 674 N N . ASP A 1 86 ? -1.894 13.226 10.027 1.00 87.94 86 ASP A N 1
ATOM 675 C CA . ASP A 1 86 ? -0.681 13.792 10.617 1.00 87.94 86 ASP A CA 1
ATOM 676 C C . ASP A 1 86 ? -0.125 12.828 11.673 1.00 87.94 86 ASP A C 1
ATOM 678 O O . ASP A 1 86 ? -0.828 12.461 12.616 1.00 87.94 86 ASP A O 1
ATOM 682 N N . LEU A 1 87 ? 1.136 12.418 11.525 1.00 85.38 87 LEU A N 1
ATOM 683 C CA . LEU A 1 87 ? 1.773 11.493 12.465 1.00 85.38 87 LEU A CA 1
ATOM 684 C C . LEU A 1 87 ? 2.062 12.128 13.836 1.00 85.38 87 LEU A C 1
ATOM 686 O O . LEU A 1 87 ? 2.046 11.419 14.841 1.00 85.38 87 LEU A O 1
ATOM 690 N N . ASN A 1 88 ? 2.280 13.447 13.895 1.00 79.56 88 ASN A N 1
ATOM 691 C CA . ASN A 1 88 ? 2.568 14.171 15.139 1.00 79.56 88 ASN A CA 1
ATOM 692 C C . ASN A 1 88 ? 1.285 14.633 15.829 1.00 79.56 88 ASN A C 1
ATOM 694 O O . ASN A 1 88 ? 1.159 14.535 17.048 1.00 79.56 88 ASN A O 1
ATOM 698 N N . GLY A 1 89 ? 0.332 15.142 15.044 1.00 65.88 89 GLY A N 1
ATOM 699 C CA . GLY A 1 89 ? -0.937 15.671 15.550 1.00 65.88 89 GLY A CA 1
ATOM 700 C C . GLY A 1 89 ? -2.023 14.616 15.766 1.00 65.88 89 GLY A C 1
ATOM 701 O O . GLY A 1 89 ? -3.033 14.921 16.396 1.00 65.88 89 GLY A O 1
ATOM 702 N N . LYS A 1 90 ? -1.847 13.400 15.220 1.00 68.12 90 LYS A N 1
ATOM 703 C CA . LYS A 1 90 ? -2.838 12.302 15.189 1.00 68.12 90 LYS A CA 1
ATOM 704 C C . LYS A 1 90 ? -4.227 12.719 14.689 1.00 68.12 90 LYS A C 1
ATOM 706 O O . LYS A 1 90 ? -5.217 12.035 14.940 1.00 68.12 90 LYS A O 1
ATOM 711 N N . SER A 1 91 ? -4.306 13.837 13.977 1.00 75.25 91 SER A N 1
ATOM 712 C CA . SER A 1 91 ? -5.528 14.365 13.393 1.00 75.25 91 SER A CA 1
ATOM 713 C C . SER A 1 91 ? -5.579 14.022 11.911 1.00 75.25 91 SER A C 1
ATOM 715 O O . SER A 1 91 ? -4.555 13.873 11.234 1.00 75.25 91 SER A O 1
ATOM 717 N N . TYR A 1 92 ? -6.794 13.876 11.400 1.00 83.44 92 TYR A N 1
ATOM 718 C CA . TYR A 1 92 ? -7.048 13.643 9.990 1.00 83.44 92 TYR A CA 1
ATOM 719 C C . TYR A 1 92 ? -8.269 14.451 9.555 1.00 83.44 92 TYR A C 1
ATOM 721 O O . TYR A 1 92 ? -9.188 14.699 10.336 1.00 83.44 92 TYR A O 1
ATOM 729 N N . GLY A 1 93 ? -8.233 14.930 8.314 1.00 76.88 93 GLY A N 1
ATOM 730 C CA . GLY A 1 93 ? -9.332 15.685 7.716 1.00 76.88 93 GLY A CA 1
ATOM 731 C C . GLY A 1 93 ? -10.418 14.780 7.134 1.00 76.88 93 GLY A C 1
ATOM 732 O O . GLY A 1 93 ? -10.395 13.558 7.279 1.00 76.88 93 GLY A O 1
ATOM 733 N N . ARG A 1 94 ? -11.362 15.389 6.409 1.00 82.31 94 ARG A N 1
ATOM 734 C CA . ARG A 1 94 ? -12.348 14.644 5.611 1.00 82.31 94 ARG A CA 1
ATOM 735 C C . ARG A 1 94 ? -11.661 13.789 4.542 1.00 82.31 94 ARG A C 1
ATOM 737 O O . ARG A 1 94 ? -10.572 14.128 4.077 1.00 82.31 94 ARG A O 1
ATOM 744 N N . SER A 1 95 ? -12.325 12.706 4.141 1.00 87.75 95 SER A N 1
ATOM 745 C CA . SER A 1 95 ? -11.856 11.875 3.033 1.00 87.75 95 SER A CA 1
ATOM 746 C C . SER A 1 95 ? -11.840 12.675 1.731 1.00 87.75 95 SER A C 1
ATOM 748 O O . SER A 1 95 ? -12.791 13.407 1.451 1.00 87.75 95 SER A O 1
ATOM 750 N N . LEU A 1 96 ? -10.810 12.471 0.919 1.00 88.00 96 LEU A N 1
ATOM 751 C CA . LEU A 1 96 ? -10.714 12.955 -0.459 1.00 88.00 96 LEU A CA 1
ATOM 752 C C . LEU A 1 96 ? -10.900 11.786 -1.428 1.00 88.00 96 LEU A C 1
ATOM 754 O O . LEU A 1 96 ? -10.677 10.637 -1.040 1.00 88.00 96 LEU A O 1
ATOM 758 N N . LEU A 1 97 ? -11.257 12.054 -2.685 1.00 90.38 97 LEU A N 1
ATOM 759 C CA . LEU A 1 97 ? -11.188 11.025 -3.719 1.00 90.38 97 LEU A CA 1
ATOM 760 C C . LEU A 1 97 ? -9.753 10.902 -4.240 1.00 90.38 97 LEU A C 1
ATOM 762 O O . LEU A 1 97 ? -9.062 11.897 -4.454 1.00 90.38 97 LEU A O 1
ATOM 766 N N . LEU A 1 98 ? -9.301 9.671 -4.483 1.00 90.19 98 LEU A N 1
ATOM 767 C CA . LEU A 1 98 ? -7.985 9.393 -5.065 1.00 90.19 98 LEU A CA 1
ATOM 768 C C . LEU A 1 98 ? -7.800 10.106 -6.410 1.00 90.19 98 LEU A C 1
ATOM 770 O O . LEU A 1 98 ? -6.721 10.629 -6.670 1.00 90.19 98 LEU A O 1
ATOM 774 N N . THR A 1 99 ? -8.849 10.173 -7.230 1.00 90.31 99 THR A N 1
ATOM 775 C CA . THR A 1 99 ? -8.842 10.830 -8.545 1.00 90.31 99 THR A CA 1
ATOM 776 C C . THR A 1 99 ? -8.768 12.356 -8.464 1.00 90.31 99 THR A C 1
ATOM 778 O O . THR A 1 99 ? -8.249 12.980 -9.388 1.00 90.31 99 THR A O 1
ATOM 781 N N . ASP A 1 100 ? -9.169 12.975 -7.346 1.00 86.19 100 ASP A N 1
ATOM 782 C CA . ASP A 1 100 ? -8.990 14.422 -7.140 1.00 86.19 100 ASP A CA 1
ATOM 783 C C . ASP A 1 100 ? -7.506 14.797 -7.034 1.00 86.19 100 ASP A C 1
ATOM 785 O O . ASP A 1 100 ? -7.106 15.912 -7.398 1.00 86.19 100 ASP A O 1
ATOM 789 N N . TYR A 1 101 ? -6.701 13.862 -6.519 1.00 81.56 101 TYR A N 1
ATOM 790 C CA . TYR A 1 101 ? -5.268 14.020 -6.302 1.00 81.56 101 TYR A CA 1
ATOM 791 C C . TYR A 1 101 ? -4.442 13.436 -7.453 1.00 81.56 101 TYR A C 1
ATOM 793 O O . TYR A 1 101 ? -3.518 14.073 -7.951 1.00 81.56 101 TYR A O 1
ATOM 801 N N . LEU A 1 102 ? -4.809 12.245 -7.921 1.00 90.19 102 LEU A N 1
ATOM 802 C CA . LEU A 1 102 ? -4.141 11.501 -8.983 1.00 90.19 102 LEU A CA 1
ATOM 803 C C . LEU A 1 102 ? -5.037 11.467 -10.225 1.00 90.19 102 LEU A C 1
ATOM 805 O O . LEU A 1 102 ? -5.622 10.442 -10.565 1.00 90.19 102 LEU A O 1
ATOM 809 N N . ARG A 1 103 ? -5.139 12.605 -10.918 1.00 89.44 103 ARG A N 1
ATOM 810 C CA . ARG A 1 103 ? -6.068 12.807 -12.053 1.00 89.44 103 ARG A CA 1
ATOM 811 C C . ARG A 1 103 ? -5.796 11.935 -13.281 1.00 89.44 103 ARG A C 1
ATOM 813 O O . ARG A 1 103 ? -6.606 11.899 -14.198 1.00 89.44 103 ARG A O 1
ATOM 820 N N . PHE A 1 104 ? -4.642 11.276 -13.328 1.00 91.88 104 PHE A N 1
ATOM 821 C CA . PHE A 1 104 ? -4.310 10.303 -14.368 1.00 91.88 104 PHE A CA 1
ATOM 822 C C . PHE A 1 104 ? -4.927 8.919 -14.101 1.00 91.88 104 PHE A C 1
ATOM 824 O O . PHE A 1 104 ? -4.861 8.051 -14.974 1.00 91.88 104 PHE A O 1
ATOM 831 N N . LEU A 1 105 ? -5.467 8.675 -12.899 1.00 93.88 105 LEU A N 1
ATOM 832 C CA . LEU A 1 105 ? -6.179 7.438 -12.599 1.00 93.88 105 LEU A CA 1
ATOM 833 C C . LEU A 1 105 ? -7.545 7.440 -13.294 1.00 93.88 105 LEU A C 1
ATOM 835 O O . LEU A 1 105 ? -8.208 8.476 -13.327 1.00 93.88 105 LEU A O 1
ATOM 839 N N . PRO A 1 106 ? -7.988 6.292 -13.830 1.00 92.31 106 PRO A N 1
ATOM 840 C CA . PRO A 1 106 ? -9.296 6.201 -14.458 1.00 92.31 106 PRO A CA 1
ATOM 841 C C . PRO A 1 106 ? -10.398 6.271 -13.396 1.00 92.31 106 PRO A C 1
ATOM 843 O O . PRO A 1 106 ? -10.307 5.598 -12.374 1.00 92.31 106 PRO A O 1
ATOM 846 N N . ASP A 1 107 ? -11.472 7.022 -13.648 1.00 87.25 107 ASP A N 1
ATOM 847 C CA . ASP A 1 107 ? -12.567 7.224 -12.679 1.00 87.25 107 ASP A CA 1
ATOM 848 C C . ASP A 1 107 ? -13.229 5.919 -12.202 1.00 87.25 107 ASP A C 1
ATOM 850 O O . ASP A 1 107 ? -13.821 5.861 -11.126 1.00 87.25 107 ASP A O 1
ATOM 854 N N . ASN A 1 108 ? -13.129 4.858 -13.001 1.00 88.75 108 ASN A N 1
ATOM 855 C CA . ASN A 1 108 ? -13.756 3.563 -12.775 1.00 88.75 108 ASN A CA 1
ATOM 856 C C . ASN A 1 108 ? -12.772 2.457 -12.359 1.00 88.75 108 ASN A C 1
ATOM 858 O O . ASN A 1 108 ? -13.114 1.281 -12.510 1.00 88.75 108 ASN A O 1
ATOM 862 N N . PHE A 1 109 ? -11.578 2.796 -11.854 1.00 93.38 109 PHE A N 1
ATOM 863 C CA . PHE A 1 109 ? -10.677 1.772 -11.314 1.00 93.38 109 PHE A CA 1
ATOM 864 C C . PHE A 1 109 ? -11.381 0.964 -10.217 1.00 93.38 109 PHE A C 1
ATOM 866 O O . PHE A 1 109 ? -12.254 1.477 -9.521 1.00 93.38 109 PHE A O 1
ATOM 873 N N . THR A 1 110 ? -11.046 -0.306 -10.033 1.00 91.56 110 THR A N 1
ATOM 874 C CA . THR A 1 110 ? -11.745 -1.147 -9.043 1.00 91.56 110 THR A CA 1
ATOM 875 C C . THR A 1 110 ? -10.948 -1.341 -7.766 1.00 91.56 110 THR A C 1
ATOM 877 O O . THR A 1 110 ? -11.526 -1.543 -6.692 1.00 91.56 110 THR A O 1
ATOM 880 N N . ARG A 1 111 ? -9.618 -1.284 -7.864 1.00 90.12 111 ARG A N 1
ATOM 881 C CA . ARG A 1 111 ? -8.728 -1.591 -6.754 1.00 90.12 111 ARG A CA 1
ATOM 882 C C . ARG A 1 111 ? -7.410 -0.835 -6.832 1.00 90.12 111 ARG A C 1
ATOM 884 O O . ARG A 1 111 ? -6.684 -0.946 -7.810 1.00 90.12 111 ARG A O 1
ATOM 891 N N . LEU A 1 112 ? -7.038 -0.215 -5.717 1.00 95.56 112 LEU A N 1
ATOM 892 C CA . LEU A 1 112 ? -5.650 0.110 -5.398 1.00 95.56 112 LEU A CA 1
ATOM 893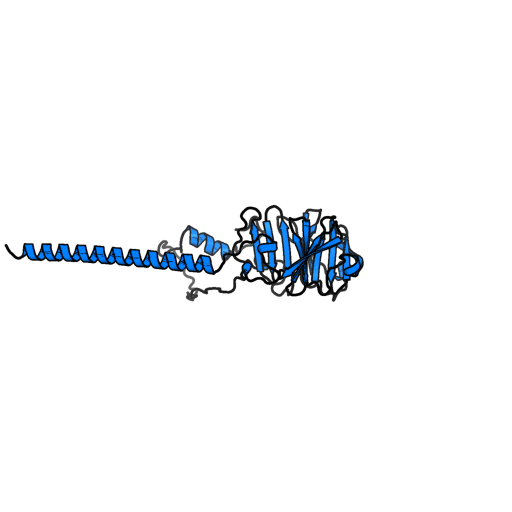 C C . LEU A 1 112 ? -5.057 -1.062 -4.602 1.00 95.56 112 LEU A C 1
ATOM 895 O O . LEU A 1 112 ? -5.464 -1.305 -3.471 1.00 95.56 112 LEU A O 1
ATOM 899 N N . ALA A 1 113 ? -4.142 -1.827 -5.193 1.00 96.00 113 ALA A N 1
ATOM 900 C CA . ALA A 1 113 ? -3.519 -2.973 -4.525 1.00 96.00 113 ALA A CA 1
ATOM 901 C C . ALA A 1 113 ? -2.407 -2.553 -3.554 1.00 96.00 113 ALA A C 1
ATOM 903 O O . ALA A 1 113 ? -2.067 -3.282 -2.629 1.00 96.00 113 ALA A O 1
ATOM 904 N N . GLY A 1 114 ? -1.810 -1.387 -3.766 1.00 95.50 114 GLY A N 1
ATOM 905 C CA . GLY A 1 114 ? -0.743 -0.894 -2.915 1.00 95.50 114 GLY A CA 1
ATOM 906 C C . GLY A 1 114 ? -0.045 0.299 -3.534 1.00 95.50 114 GLY A C 1
ATOM 907 O O . GLY A 1 114 ? -0.147 0.552 -4.738 1.00 95.50 114 GLY A O 1
ATOM 908 N N . ALA A 1 115 ? 0.680 1.016 -2.688 1.00 95.62 115 ALA A N 1
ATOM 909 C CA . ALA A 1 115 ? 1.571 2.079 -3.098 1.00 95.62 115 ALA A CA 1
ATOM 910 C C . ALA A 1 115 ? 2.840 2.014 -2.251 1.00 95.62 115 ALA A C 1
ATOM 912 O O . ALA A 1 115 ? 2.772 1.749 -1.051 1.00 95.62 115 ALA A O 1
ATOM 913 N N . TYR A 1 116 ? 3.990 2.271 -2.862 1.00 95.56 116 TYR A N 1
ATOM 914 C CA . TYR A 1 116 ? 5.257 2.341 -2.145 1.00 95.56 116 TYR A CA 1
ATOM 915 C C . TYR A 1 116 ? 6.173 3.408 -2.736 1.00 95.56 116 TYR A C 1
ATOM 917 O O . TYR A 1 116 ? 6.000 3.842 -3.874 1.00 95.56 116 TYR A O 1
ATOM 925 N N . ARG A 1 117 ? 7.158 3.834 -1.943 1.00 93.88 117 ARG A N 1
ATOM 926 C CA . ARG A 1 117 ? 8.211 4.754 -2.378 1.00 93.88 117 ARG A CA 1
ATOM 927 C C . ARG A 1 117 ? 9.466 3.967 -2.738 1.00 93.88 117 ARG A C 1
ATOM 929 O O . ARG A 1 117 ? 9.979 3.231 -1.890 1.00 93.88 117 ARG A O 1
ATOM 936 N N . ARG A 1 118 ? 9.955 4.144 -3.967 1.00 93.38 118 ARG A N 1
ATOM 937 C CA . ARG A 1 118 ? 11.251 3.623 -4.426 1.00 93.38 118 ARG A CA 1
ATOM 938 C C . ARG A 1 118 ? 12.393 4.370 -3.750 1.00 93.38 118 ARG A C 1
ATOM 940 O O . ARG A 1 118 ? 12.238 5.516 -3.328 1.00 93.38 118 ARG A O 1
ATOM 947 N N . PHE A 1 119 ? 13.571 3.751 -3.724 1.00 88.00 119 PHE A N 1
ATOM 948 C CA . PHE A 1 119 ? 14.786 4.392 -3.213 1.00 88.00 119 PHE A CA 1
ATOM 949 C C . PHE A 1 119 ? 15.132 5.690 -3.960 1.00 88.00 119 PHE A C 1
ATOM 951 O O . PHE A 1 119 ? 15.538 6.672 -3.348 1.00 88.00 119 PHE A O 1
ATOM 958 N N . SER A 1 120 ? 14.889 5.725 -5.272 1.00 89.00 120 SER A N 1
ATOM 959 C CA . SER A 1 120 ? 15.072 6.908 -6.119 1.00 89.00 120 SER A CA 1
ATOM 960 C C . SER A 1 120 ? 14.092 8.050 -5.824 1.00 89.00 120 SER A C 1
ATOM 962 O O . SER A 1 120 ? 14.259 9.146 -6.346 1.00 89.00 120 SER A O 1
ATOM 964 N N . GLY A 1 121 ? 13.080 7.818 -4.984 1.00 92.00 121 GLY A N 1
ATOM 965 C CA . GLY A 1 121 ? 12.151 8.838 -4.513 1.00 92.00 121 GLY A CA 1
ATOM 966 C C . GLY A 1 121 ? 10.772 8.795 -5.166 1.00 92.00 121 GLY A C 1
ATOM 967 O O . GLY A 1 121 ? 9.826 9.222 -4.506 1.00 92.00 121 GLY A O 1
ATOM 968 N N . GLN A 1 122 ? 10.637 8.234 -6.376 1.00 95.62 122 GLN A N 1
ATOM 969 C CA . GLN A 1 122 ? 9.337 8.075 -7.043 1.00 95.62 122 GLN A CA 1
ATOM 970 C C . GLN A 1 122 ? 8.394 7.172 -6.248 1.00 95.62 122 GLN A C 1
ATOM 972 O O . GLN A 1 122 ? 8.822 6.240 -5.557 1.00 95.62 122 GLN A O 1
ATOM 977 N N . LEU A 1 123 ? 7.094 7.410 -6.404 1.00 96.00 123 LEU A N 1
ATOM 978 C CA . LEU A 1 123 ? 6.060 6.519 -5.894 1.00 96.00 123 LEU A CA 1
ATOM 979 C C . LEU A 1 123 ? 5.610 5.573 -6.999 1.00 96.00 123 LEU A C 1
ATOM 981 O O . LEU A 1 123 ? 5.493 5.957 -8.162 1.00 96.00 123 LEU A O 1
ATOM 985 N N . VAL A 1 124 ? 5.337 4.334 -6.617 1.00 97.06 124 VAL A N 1
ATOM 986 C CA . VAL A 1 124 ? 4.781 3.312 -7.497 1.00 97.06 124 VAL A CA 1
ATOM 987 C C . VAL A 1 124 ? 3.436 2.892 -6.938 1.00 97.06 124 VAL A C 1
ATOM 989 O O . VAL A 1 124 ? 3.332 2.591 -5.749 1.00 97.06 124 VAL A O 1
ATOM 992 N N . LEU A 1 125 ? 2.415 2.876 -7.791 1.00 97.12 125 LEU A N 1
ATOM 993 C CA . LEU A 1 125 ? 1.055 2.482 -7.446 1.00 97.12 125 LEU A CA 1
ATOM 994 C C . LEU A 1 125 ? 0.615 1.333 -8.342 1.00 97.12 125 LEU A C 1
ATOM 996 O O . LEU A 1 125 ? 0.789 1.390 -9.557 1.00 97.12 125 LEU A O 1
ATOM 1000 N N . PHE A 1 126 ? 0.009 0.317 -7.740 1.00 97.25 126 PHE A N 1
ATOM 1001 C CA . PHE A 1 126 ? -0.616 -0.787 -8.462 1.00 97.25 126 PHE A CA 1
ATOM 1002 C C . PHE A 1 126 ? -2.125 -0.600 -8.416 1.00 97.25 126 PHE A C 1
ATOM 1004 O O . PHE A 1 126 ? -2.729 -0.710 -7.345 1.00 97.25 126 PHE A O 1
ATOM 1011 N N . VAL A 1 127 ? -2.720 -0.297 -9.566 1.00 96.75 127 VAL A N 1
ATOM 1012 C CA . VAL A 1 127 ? -4.150 -0.027 -9.708 1.00 96.75 127 VAL A CA 1
ATOM 1013 C C . VAL A 1 127 ? -4.707 -0.951 -10.781 1.00 96.75 127 VAL A C 1
ATOM 1015 O O . VAL A 1 127 ? -4.324 -0.857 -11.944 1.00 96.75 127 VAL A O 1
ATOM 1018 N N . ASP A 1 128 ? -5.591 -1.860 -10.376 1.00 94.62 128 ASP A N 1
ATOM 1019 C CA . ASP A 1 128 ? -6.101 -2.950 -11.212 1.00 94.62 128 ASP A CA 1
ATOM 1020 C C . ASP A 1 128 ? -4.972 -3.752 -11.904 1.00 94.62 128 ASP A C 1
ATOM 1022 O O . ASP A 1 128 ? -4.184 -4.409 -11.219 1.00 94.62 128 ASP A O 1
ATOM 1026 N N . ASP A 1 129 ? -4.894 -3.721 -13.238 1.00 94.31 129 ASP A N 1
ATOM 1027 C CA . ASP A 1 129 ? -3.883 -4.386 -14.075 1.00 94.31 129 ASP A CA 1
ATOM 1028 C C . ASP A 1 129 ? -2.764 -3.440 -14.558 1.00 94.31 129 ASP A C 1
ATOM 1030 O O . ASP A 1 129 ? -1.904 -3.824 -15.364 1.00 94.31 129 ASP A O 1
ATOM 1034 N N . MET A 1 130 ? -2.758 -2.207 -14.051 1.00 96.19 130 MET A N 1
ATOM 1035 C CA . MET A 1 130 ? -1.833 -1.151 -14.434 1.00 96.19 130 MET A CA 1
ATOM 1036 C C . MET A 1 130 ? -0.943 -0.748 -13.259 1.00 96.19 130 MET A C 1
ATOM 1038 O O . MET A 1 130 ? -1.367 -0.621 -12.108 1.00 96.19 130 MET A O 1
ATOM 1042 N N . ILE A 1 131 ? 0.320 -0.493 -13.567 1.00 97.44 131 ILE A N 1
ATOM 1043 C CA . ILE A 1 131 ? 1.292 0.047 -12.629 1.00 97.44 131 ILE A CA 1
ATOM 1044 C C . ILE A 1 131 ? 1.603 1.467 -13.057 1.00 97.44 131 ILE A C 1
ATOM 1046 O O . ILE A 1 131 ? 1.892 1.721 -14.224 1.00 97.44 131 ILE A O 1
ATOM 1050 N N . TYR A 1 132 ? 1.543 2.389 -12.109 1.00 97.81 132 TYR A N 1
ATOM 1051 C CA . TYR A 1 132 ? 1.832 3.800 -12.299 1.00 97.81 132 TYR A CA 1
ATOM 1052 C C . TYR A 1 132 ? 3.115 4.131 -11.552 1.00 97.81 132 TYR A C 1
ATOM 1054 O O . TYR A 1 132 ? 3.297 3.700 -10.414 1.00 97.81 132 TYR A O 1
ATOM 1062 N N . MET A 1 133 ? 3.983 4.922 -12.174 1.00 97.56 133 MET A N 1
ATOM 1063 C CA . MET A 1 133 ? 5.128 5.527 -11.508 1.00 97.56 133 MET A CA 1
ATOM 1064 C C . MET A 1 133 ? 4.967 7.036 -11.565 1.00 97.56 133 MET A C 1
ATOM 1066 O O . MET A 1 133 ? 4.734 7.590 -12.639 1.00 97.56 133 MET A O 1
ATOM 1070 N N . ILE A 1 134 ? 5.082 7.686 -10.414 1.00 95.88 134 ILE A N 1
ATOM 1071 C CA . ILE A 1 134 ? 4.882 9.125 -10.286 1.00 95.88 134 ILE A CA 1
ATOM 1072 C C . ILE A 1 134 ? 6.039 9.782 -9.552 1.00 95.88 134 ILE A C 1
ATOM 1074 O O . ILE A 1 134 ? 6.616 9.213 -8.621 1.00 95.88 134 ILE A O 1
ATOM 1078 N N . GLU A 1 135 ? 6.353 10.999 -9.970 1.00 94.81 135 GLU A N 1
ATOM 1079 C CA . GLU A 1 135 ? 7.327 11.839 -9.294 1.00 94.81 135 GLU A CA 1
ATOM 1080 C C . GLU A 1 135 ? 6.766 12.339 -7.962 1.00 94.81 135 GLU A C 1
ATOM 1082 O O . GLU A 1 135 ? 5.585 12.662 -7.832 1.00 94.81 135 GLU A O 1
ATOM 1087 N N . TYR A 1 136 ? 7.624 12.417 -6.951 1.00 91.69 136 TYR A N 1
ATOM 1088 C CA . TYR A 1 136 ? 7.295 13.002 -5.656 1.00 91.69 136 TYR A CA 1
ATOM 1089 C C . TYR A 1 136 ? 8.261 14.161 -5.385 1.00 91.69 136 TYR A C 1
ATOM 1091 O O . TYR A 1 136 ? 9.469 13.963 -5.524 1.00 91.69 136 TYR A O 1
ATOM 1099 N N . PRO A 1 137 ? 7.772 15.357 -4.999 1.00 89.88 137 PRO A N 1
ATOM 1100 C CA . PRO A 1 137 ? 6.432 15.642 -4.465 1.00 89.88 137 PRO A CA 1
ATOM 1101 C C . PRO A 1 137 ? 5.397 16.172 -5.476 1.00 89.88 137 PRO A C 1
ATOM 1103 O O . PRO A 1 137 ? 4.329 16.607 -5.055 1.00 89.88 137 PRO A O 1
ATOM 1106 N N . SER A 1 138 ? 5.681 16.185 -6.784 1.00 89.31 138 SER A N 1
ATOM 1107 C CA . SER A 1 138 ? 4.773 16.789 -7.778 1.00 89.31 138 SER A CA 1
ATOM 1108 C C . SER A 1 138 ? 3.539 15.941 -8.109 1.00 89.31 138 SER A C 1
ATOM 1110 O O . SER A 1 138 ? 2.551 16.483 -8.596 1.00 89.31 138 SER A O 1
ATOM 1112 N N . PHE A 1 139 ? 3.584 14.629 -7.853 1.00 89.75 139 PHE A N 1
ATOM 1113 C CA . PHE A 1 139 ? 2.567 13.645 -8.249 1.00 89.75 139 PHE A CA 1
ATOM 1114 C C . PHE A 1 139 ? 2.296 13.610 -9.762 1.00 89.75 139 PHE A C 1
ATOM 1116 O O . PHE A 1 139 ? 1.244 13.148 -10.207 1.00 89.75 139 PHE A O 1
ATOM 1123 N N . GLU A 1 140 ? 3.260 14.064 -10.565 1.00 91.50 140 GLU A N 1
ATOM 1124 C CA . GLU A 1 140 ? 3.203 13.968 -12.020 1.00 91.50 140 GLU A CA 1
ATOM 1125 C C . GLU A 1 140 ? 3.595 12.563 -12.486 1.00 91.50 140 GLU A C 1
ATOM 1127 O O . GLU A 1 140 ? 4.470 11.910 -11.914 1.00 91.50 140 GLU A O 1
ATOM 1132 N N . LEU A 1 141 ? 2.931 12.087 -13.538 1.00 95.38 141 LEU A N 1
ATOM 1133 C CA . LEU A 1 141 ? 3.188 10.773 -14.113 1.00 95.38 141 LEU A CA 1
ATOM 1134 C C . LEU A 1 141 ? 4.552 10.753 -14.810 1.00 95.38 141 LEU A C 1
ATOM 1136 O O . LEU A 1 141 ? 4.833 11.600 -15.659 1.00 95.38 141 LEU A O 1
ATOM 1140 N N . VAL A 1 142 ? 5.385 9.763 -14.484 1.00 96.06 142 VAL A N 1
ATOM 1141 C CA . VAL A 1 142 ? 6.691 9.592 -15.131 1.00 96.06 142 VAL A CA 1
ATOM 1142 C C . VAL A 1 142 ? 6.483 9.242 -16.612 1.00 96.06 142 VAL A C 1
ATOM 1144 O O . VAL A 1 142 ? 5.665 8.370 -16.923 1.00 96.06 142 VAL A O 1
ATOM 1147 N N . PRO A 1 143 ? 7.228 9.857 -17.550 1.00 95.50 143 PRO A N 1
ATOM 1148 C CA . PRO A 1 143 ? 7.144 9.507 -18.964 1.00 95.50 143 PRO A CA 1
ATOM 1149 C C . PRO A 1 143 ? 7.329 8.002 -19.212 1.00 95.50 143 PRO A C 1
ATOM 1151 O O . PRO A 1 143 ? 8.246 7.374 -18.683 1.00 95.50 143 PRO A O 1
ATOM 1154 N N . GLY A 1 144 ? 6.458 7.415 -20.036 1.00 94.69 144 GLY A N 1
ATOM 1155 C CA . GLY A 1 144 ? 6.471 5.973 -20.324 1.00 94.69 144 GLY A CA 1
ATOM 1156 C C . GLY A 1 144 ? 5.725 5.098 -19.306 1.00 94.69 144 GLY A C 1
ATOM 1157 O O . GLY A 1 144 ? 5.852 3.872 -19.363 1.00 94.69 144 GLY A O 1
ATOM 1158 N N . TRP A 1 145 ? 4.958 5.716 -18.404 1.00 96.69 145 TRP A N 1
ATOM 1159 C CA . TRP A 1 145 ? 3.997 5.073 -17.505 1.00 96.69 145 TRP A CA 1
ATOM 1160 C C . TRP A 1 145 ? 2.568 5.567 -17.803 1.00 96.69 145 TRP A C 1
ATOM 1162 O O . TRP A 1 145 ? 2.419 6.649 -18.374 1.00 96.69 145 TRP A O 1
ATOM 1172 N N . PRO A 1 146 ? 1.513 4.809 -17.437 1.00 97.06 146 PRO A N 1
ATOM 1173 C CA . PRO A 1 146 ? 1.538 3.509 -16.758 1.00 97.06 146 PRO A CA 1
ATOM 1174 C C . PRO A 1 146 ? 1.973 2.339 -17.654 1.00 97.06 146 PRO A C 1
ATOM 1176 O O . PRO A 1 146 ? 1.996 2.449 -18.878 1.00 97.06 146 PRO A O 1
ATOM 1179 N N . ARG A 1 147 ? 2.299 1.204 -17.029 1.00 97.12 147 ARG A N 1
ATOM 1180 C CA . ARG A 1 147 ? 2.658 -0.061 -17.694 1.00 97.12 147 ARG A CA 1
ATOM 1181 C C . ARG A 1 147 ? 1.737 -1.191 -17.259 1.00 97.12 147 ARG A C 1
ATOM 1183 O O . ARG A 1 147 ? 1.171 -1.133 -16.171 1.00 97.12 147 ARG A O 1
ATOM 1190 N N . LYS A 1 148 ? 1.595 -2.220 -18.094 1.00 97.06 148 LYS A N 1
ATOM 1191 C CA . LYS A 1 148 ? 0.772 -3.394 -17.774 1.00 97.06 148 LYS A CA 1
ATOM 1192 C C . LYS A 1 148 ? 1.555 -4.392 -16.930 1.00 97.06 148 LYS A C 1
ATOM 1194 O O . LYS A 1 148 ? 2.778 -4.471 -17.039 1.00 97.06 148 LYS A O 1
ATOM 1199 N N . LEU A 1 149 ? 0.845 -5.249 -16.193 1.00 96.69 149 LEU A N 1
ATOM 1200 C CA . LEU A 1 149 ? 1.441 -6.382 -15.461 1.00 96.69 149 LEU A CA 1
ATOM 1201 C C . LEU A 1 149 ? 2.424 -7.193 -16.322 1.00 96.69 149 LEU A C 1
ATOM 1203 O O . LEU A 1 149 ? 3.533 -7.502 -15.887 1.00 96.69 149 LEU A O 1
ATOM 1207 N N . ARG A 1 150 ? 2.051 -7.470 -17.577 1.00 96.38 150 ARG A N 1
ATOM 1208 C CA . ARG A 1 150 ? 2.883 -8.239 -18.513 1.00 96.38 150 ARG A CA 1
ATOM 1209 C C . ARG A 1 150 ? 4.246 -7.602 -18.792 1.00 96.38 150 ARG A C 1
ATOM 1211 O O . ARG A 1 150 ? 5.211 -8.326 -19.000 1.00 96.38 150 ARG A O 1
AT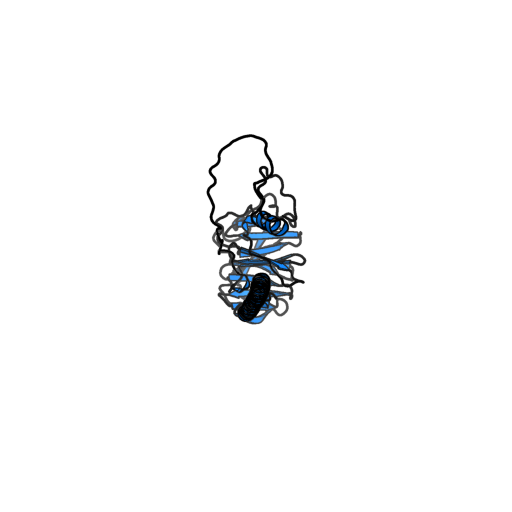OM 1218 N N . ASP A 1 151 ? 4.318 -6.271 -18.792 1.00 95.94 151 ASP A N 1
ATOM 1219 C CA . ASP A 1 151 ? 5.552 -5.526 -19.064 1.00 95.94 151 ASP A CA 1
ATOM 1220 C C . ASP A 1 151 ? 6.508 -5.601 -17.865 1.00 95.94 151 ASP A C 1
ATOM 1222 O O . ASP A 1 151 ? 7.702 -5.347 -17.997 1.00 95.94 151 ASP A O 1
ATOM 1226 N N . MET A 1 152 ? 5.976 -5.981 -16.699 1.00 95.19 152 MET A N 1
ATOM 1227 C CA . MET A 1 152 ? 6.706 -6.223 -15.461 1.00 95.19 152 MET A CA 1
ATOM 1228 C C . MET A 1 152 ? 6.952 -7.715 -15.198 1.00 95.19 152 MET A C 1
ATO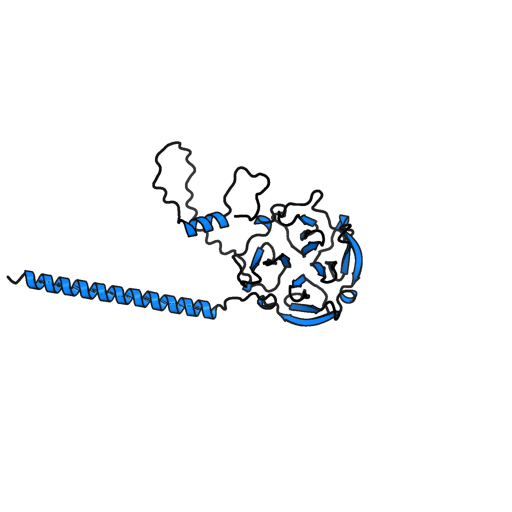M 1230 O O . MET A 1 152 ? 7.247 -8.079 -14.066 1.00 95.19 152 MET A O 1
ATOM 1234 N N . ASN A 1 153 ? 6.810 -8.604 -16.190 1.00 96.38 153 ASN A N 1
ATOM 1235 C CA . ASN A 1 153 ? 6.881 -10.064 -16.006 1.00 96.38 153 ASN A CA 1
ATOM 1236 C C . ASN A 1 153 ? 5.892 -10.625 -14.962 1.00 96.38 153 ASN A C 1
ATOM 1238 O O . ASN A 1 153 ? 6.126 -11.689 -14.385 1.00 96.38 153 ASN A O 1
ATOM 1242 N N . LEU A 1 154 ? 4.774 -9.935 -14.726 1.00 96.69 154 LEU A N 1
ATOM 1243 C CA . LEU A 1 154 ? 3.666 -10.440 -13.918 1.00 96.69 154 LEU A CA 1
ATOM 1244 C C . LEU A 1 154 ? 2.597 -11.066 -14.828 1.00 96.69 154 LEU A C 1
ATOM 1246 O O . LEU A 1 154 ? 2.431 -10.630 -15.975 1.00 96.69 154 LEU A O 1
ATOM 1250 N N . PRO A 1 155 ? 1.842 -12.076 -14.355 1.00 95.75 155 PRO A N 1
ATOM 1251 C CA . PRO A 1 155 ? 0.802 -12.687 -15.170 1.00 95.75 155 PRO A CA 1
ATOM 1252 C C . PRO A 1 155 ? -0.260 -11.640 -15.565 1.00 95.75 155 PRO A C 1
ATOM 1254 O O . PRO A 1 155 ? -0.762 -10.938 -14.689 1.00 95.75 155 PRO A O 1
ATOM 1257 N N . PRO A 1 156 ? -0.652 -11.537 -16.851 1.00 94.19 156 PRO A N 1
ATOM 1258 C CA . PRO A 1 156 ? -1.534 -10.464 -17.330 1.00 94.19 156 PRO A CA 1
ATOM 1259 C C . PRO A 1 156 ? -2.902 -10.399 -16.642 1.00 94.19 156 PRO A C 1
ATOM 1261 O O . PRO A 1 156 ? -3.487 -9.330 -16.549 1.00 94.19 156 PRO A O 1
ATOM 1264 N N . ASN A 1 157 ? -3.400 -11.543 -16.168 1.00 91.50 157 ASN A N 1
ATOM 1265 C CA . ASN A 1 157 ? -4.703 -11.668 -15.514 1.00 91.50 157 ASN A CA 1
ATOM 1266 C C . ASN A 1 157 ? -4.577 -11.842 -13.991 1.00 91.50 157 ASN A C 1
ATOM 1268 O O . ASN A 1 157 ? -5.562 -12.180 -13.333 1.00 91.50 157 ASN A O 1
ATOM 1272 N N . ALA A 1 158 ? -3.372 -11.684 -13.426 1.00 94.19 158 ALA A N 1
ATOM 1273 C CA . ALA A 1 158 ? -3.179 -11.804 -11.988 1.00 94.19 158 ALA A CA 1
ATOM 1274 C C . ALA A 1 158 ? -3.899 -10.664 -11.271 1.00 94.19 158 ALA A C 1
ATOM 1276 O O . ALA A 1 158 ? -3.677 -9.485 -11.543 1.00 94.19 158 ALA A O 1
ATOM 1277 N N . LYS A 1 159 ? -4.721 -11.020 -10.287 1.0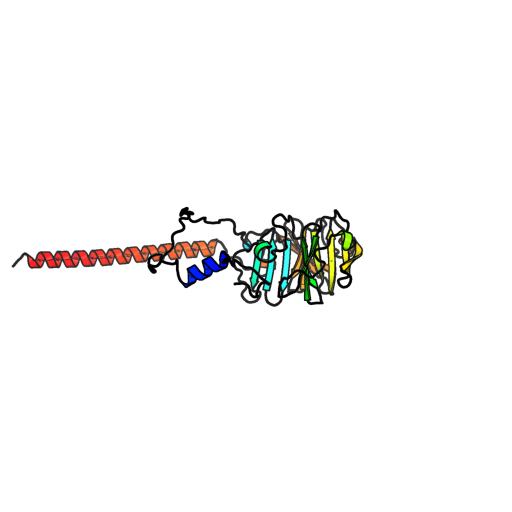0 95.12 159 LYS A N 1
ATOM 1278 C CA . LYS A 1 159 ? -5.308 -10.037 -9.388 1.00 95.12 159 LYS A CA 1
ATOM 1279 C C . LYS A 1 159 ? -4.285 -9.692 -8.313 1.00 95.12 159 LYS A C 1
ATOM 1281 O O . LYS A 1 159 ? -4.171 -10.403 -7.315 1.00 95.12 159 LYS A O 1
ATOM 1286 N N . ILE A 1 160 ? -3.559 -8.593 -8.501 1.00 96.88 160 ILE A N 1
ATOM 1287 C CA . ILE A 1 160 ? -2.615 -8.127 -7.484 1.00 96.88 160 ILE A CA 1
ATOM 1288 C C . ILE A 1 160 ? -3.393 -7.740 -6.230 1.00 96.88 160 ILE A C 1
ATOM 1290 O O . ILE A 1 160 ? -4.330 -6.934 -6.255 1.00 96.88 160 ILE A O 1
ATOM 1294 N N . ASN A 1 161 ? -3.041 -8.394 -5.129 1.00 95.50 161 ASN A N 1
ATOM 1295 C CA . ASN A 1 161 ? -3.691 -8.212 -3.852 1.00 95.50 161 ASN A CA 1
ATOM 1296 C C . ASN A 1 161 ? -3.040 -7.140 -3.011 1.00 95.50 161 ASN A C 1
ATOM 1298 O O . ASN A 1 161 ? -3.744 -6.359 -2.380 1.00 95.50 161 ASN A O 1
ATOM 1302 N N . ALA A 1 162 ? -1.717 -7.149 -2.991 1.00 96.31 162 ALA A N 1
ATOM 1303 C CA . ALA A 1 162 ? -0.941 -6.292 -2.131 1.00 96.31 162 ALA A CA 1
ATOM 1304 C C . ALA A 1 162 ? 0.414 -6.020 -2.781 1.00 96.31 162 ALA A C 1
ATOM 1306 O O . ALA A 1 162 ? 0.972 -6.920 -3.408 1.00 96.31 162 ALA A O 1
ATOM 1307 N N . VAL A 1 163 ? 0.957 -4.818 -2.612 1.00 97.12 163 VAL A N 1
ATOM 1308 C CA . VAL A 1 163 ? 2.340 -4.508 -2.999 1.00 97.12 163 VAL A CA 1
ATOM 1309 C C . VAL A 1 163 ? 3.027 -3.778 -1.865 1.00 97.12 163 VAL A C 1
ATOM 1311 O O . VAL A 1 163 ? 2.423 -2.910 -1.237 1.00 97.12 163 VAL A O 1
ATOM 1314 N N . ILE A 1 164 ? 4.278 -4.140 -1.594 1.00 95.81 164 ILE A N 1
ATOM 1315 C CA . ILE A 1 164 ? 5.033 -3.578 -0.480 1.00 95.81 164 ILE A CA 1
ATOM 1316 C C . ILE A 1 164 ? 6.521 -3.542 -0.748 1.00 95.81 164 ILE A C 1
ATOM 1318 O O . ILE A 1 164 ? 7.071 -4.488 -1.304 1.00 95.81 164 ILE A O 1
ATOM 1322 N N . ASN A 1 165 ? 7.178 -2.487 -0.273 1.00 94.50 165 ASN A N 1
ATOM 1323 C CA . ASN A 1 165 ? 8.610 -2.518 -0.042 1.00 94.50 165 ASN A CA 1
ATOM 1324 C C . ASN A 1 165 ? 8.910 -2.760 1.441 1.00 94.50 165 ASN A C 1
ATOM 1326 O O . ASN A 1 165 ? 8.413 -2.068 2.330 1.00 94.50 165 ASN A O 1
ATOM 1330 N N . THR A 1 166 ? 9.740 -3.755 1.712 1.00 94.12 166 THR A N 1
ATOM 1331 C CA . THR A 1 166 ? 10.145 -4.137 3.063 1.00 94.12 166 THR A CA 1
ATOM 1332 C C . THR A 1 166 ? 11.097 -3.124 3.676 1.00 94.12 166 THR A C 1
ATOM 1334 O O . THR A 1 166 ? 11.659 -2.268 2.987 1.00 94.12 166 THR A O 1
ATOM 1337 N N . ASN A 1 167 ? 11.327 -3.234 4.983 1.00 91.06 167 ASN A N 1
ATOM 1338 C CA . ASN A 1 167 ? 12.364 -2.448 5.652 1.00 91.06 167 ASN A CA 1
ATOM 1339 C C . ASN A 1 167 ? 13.777 -2.822 5.168 1.00 91.06 167 ASN A C 1
ATOM 1341 O O . ASN A 1 167 ? 14.690 -2.007 5.243 1.00 91.06 167 ASN A O 1
ATOM 1345 N N . ALA A 1 168 ? 13.948 -4.026 4.612 1.00 90.88 168 ALA A N 1
ATOM 1346 C CA . ALA A 1 168 ? 15.186 -4.474 3.974 1.00 90.88 168 ALA A CA 1
ATOM 1347 C C . ALA A 1 168 ? 15.359 -3.960 2.528 1.00 90.88 168 ALA A C 1
ATOM 1349 O O . ALA A 1 168 ? 16.300 -4.362 1.849 1.00 90.88 168 ALA A O 1
ATOM 1350 N N . GLY A 1 169 ? 14.447 -3.114 2.032 1.00 91.00 169 GLY A N 1
ATOM 1351 C CA . GLY A 1 169 ? 14.528 -2.532 0.690 1.00 91.00 169 GLY A CA 1
ATOM 1352 C C . GLY A 1 169 ? 14.152 -3.486 -0.447 1.00 91.00 169 GLY A C 1
ATOM 1353 O O . GLY A 1 169 ? 14.474 -3.207 -1.596 1.00 91.00 169 GLY A O 1
ATOM 1354 N N . ARG A 1 170 ? 13.481 -4.606 -0.151 1.00 94.44 170 ARG A N 1
ATOM 1355 C CA . ARG A 1 170 ? 12.982 -5.548 -1.168 1.00 94.44 170 ARG A CA 1
ATOM 1356 C C . ARG A 1 170 ? 11.530 -5.240 -1.487 1.00 94.44 170 ARG A C 1
ATOM 1358 O O . ARG A 1 170 ? 10.745 -5.030 -0.564 1.00 94.44 170 ARG A O 1
ATOM 1365 N N . THR A 1 171 ? 11.161 -5.278 -2.758 1.00 97.12 171 THR A N 1
ATOM 1366 C CA . THR A 1 171 ? 9.788 -5.012 -3.192 1.00 97.12 171 THR A CA 1
ATOM 1367 C C . THR A 1 171 ? 9.094 -6.304 -3.589 1.00 97.12 171 THR A C 1
ATOM 1369 O O . THR A 1 171 ? 9.642 -7.122 -4.327 1.00 97.12 171 THR A O 1
ATOM 1372 N N . PHE A 1 172 ? 7.865 -6.482 -3.115 1.00 97.75 172 PHE A N 1
ATOM 1373 C CA . PHE A 1 172 ? 7.054 -7.655 -3.383 1.00 97.75 172 PHE A CA 1
ATOM 1374 C C . PHE A 1 172 ? 5.654 -7.281 -3.851 1.00 97.75 172 PHE A C 1
ATOM 1376 O O . PHE A 1 172 ? 5.002 -6.436 -3.240 1.00 97.75 172 PHE A O 1
ATOM 1383 N N . ALA A 1 173 ? 5.169 -7.975 -4.877 1.00 97.75 173 ALA A N 1
ATOM 1384 C CA . ALA A 1 173 ? 3.758 -8.033 -5.230 1.00 97.75 173 ALA A CA 1
ATOM 1385 C C . ALA A 1 173 ? 3.183 -9.394 -4.829 1.00 97.75 173 ALA A C 1
ATOM 1387 O O . ALA A 1 173 ? 3.780 -10.438 -5.089 1.00 97.75 173 ALA A O 1
ATOM 1388 N N . ILE A 1 174 ? 2.016 -9.381 -4.196 1.00 97.81 174 ILE A N 1
ATOM 1389 C CA . ILE A 1 174 ? 1.315 -10.569 -3.714 1.00 97.81 174 ILE A CA 1
ATOM 1390 C C . ILE A 1 174 ? 0.050 -10.735 -4.541 1.00 97.81 174 ILE A C 1
ATOM 1392 O O . ILE A 1 174 ? -0.754 -9.807 -4.625 1.00 97.81 174 ILE A O 1
ATOM 1396 N N . TYR A 1 175 ? -0.148 -11.912 -5.119 1.00 95.94 175 TYR A N 1
ATOM 1397 C CA . TYR A 1 175 ? -1.368 -12.296 -5.823 1.00 95.94 175 TYR A CA 1
ATOM 1398 C C . TYR A 1 175 ? -1.625 -13.780 -5.596 1.00 95.94 175 TYR A C 1
ATOM 1400 O O . TYR A 1 175 ? -0.685 -14.565 -5.516 1.00 95.94 175 TYR A O 1
ATOM 1408 N N . ASP A 1 176 ? -2.894 -14.153 -5.445 1.00 89.62 176 ASP A N 1
ATOM 1409 C CA . ASP A 1 176 ? -3.300 -15.499 -5.031 1.00 89.62 176 ASP A CA 1
ATOM 1410 C C . ASP A 1 176 ? -2.571 -15.939 -3.742 1.00 89.62 176 ASP A C 1
ATOM 1412 O O . ASP A 1 176 ? -2.857 -15.422 -2.658 1.00 89.62 176 ASP A O 1
ATOM 1416 N N . GLU A 1 177 ? -1.596 -16.842 -3.863 1.00 92.62 177 GLU A N 1
ATOM 1417 C CA . GLU A 1 177 ? -0.679 -17.280 -2.797 1.00 92.62 177 GLU A CA 1
ATOM 1418 C C . GLU A 1 177 ? 0.795 -17.202 -3.238 1.00 92.62 177 GLU A C 1
ATOM 1420 O O . GLU A 1 177 ? 1.680 -17.844 -2.664 1.00 92.62 177 GLU A O 1
ATOM 1425 N N . ILE A 1 178 ? 1.058 -16.403 -4.272 1.00 97.00 178 ILE A N 1
ATOM 1426 C CA . ILE A 1 178 ? 2.366 -16.175 -4.874 1.00 97.00 178 ILE A CA 1
ATOM 1427 C C . ILE A 1 178 ? 2.869 -14.792 -4.465 1.00 97.00 178 ILE A C 1
ATOM 1429 O O . ILE A 1 178 ? 2.132 -13.805 -4.428 1.00 97.00 178 ILE A O 1
ATOM 1433 N N . VAL A 1 179 ? 4.162 -14.731 -4.177 1.00 98.19 179 VAL A N 1
ATOM 1434 C CA . VAL A 1 179 ? 4.914 -13.510 -3.923 1.00 98.19 179 VAL A CA 1
ATOM 1435 C C . VAL A 1 179 ? 5.929 -13.347 -5.045 1.00 98.19 179 VAL A C 1
ATOM 1437 O O . VAL A 1 179 ? 6.868 -14.139 -5.168 1.00 98.19 179 VAL A O 1
ATOM 1440 N N . ALA A 1 180 ? 5.722 -12.324 -5.868 1.00 98.19 180 ALA A N 1
ATOM 1441 C CA . ALA A 1 180 ? 6.661 -11.892 -6.888 1.00 98.19 180 ALA A CA 1
ATOM 1442 C C . ALA A 1 180 ? 7.611 -10.845 -6.306 1.00 98.19 180 ALA A C 1
ATOM 1444 O O . ALA A 1 180 ? 7.166 -9.815 -5.807 1.00 98.19 180 ALA A O 1
ATOM 1445 N N . GLU A 1 181 ? 8.913 -11.099 -6.376 1.00 98.06 181 GLU A N 1
ATOM 1446 C CA . GLU A 1 181 ? 9.942 -10.114 -6.049 1.00 98.06 181 GLU A CA 1
ATOM 1447 C C . GLU A 1 181 ? 10.184 -9.214 -7.254 1.00 98.06 181 GLU A C 1
ATOM 1449 O O . GLU A 1 181 ? 10.513 -9.708 -8.334 1.00 98.06 181 GLU A O 1
ATOM 1454 N N . ILE A 1 182 ? 10.013 -7.910 -7.060 1.00 97.31 182 ILE A N 1
ATOM 1455 C CA . ILE A 1 182 ? 10.208 -6.886 -8.083 1.00 97.31 182 ILE A CA 1
ATOM 1456 C C . ILE A 1 182 ? 11.597 -6.289 -7.886 1.00 97.31 182 ILE A C 1
ATOM 1458 O O . ILE A 1 182 ? 11.920 -5.804 -6.801 1.00 97.31 182 ILE A O 1
ATOM 1462 N N . ASP A 1 183 ? 12.407 -6.306 -8.942 1.00 95.81 183 ASP A N 1
ATOM 1463 C CA . ASP A 1 183 ? 13.613 -5.488 -8.977 1.00 95.81 183 ASP A CA 1
ATOM 1464 C C . ASP A 1 183 ? 13.210 -4.035 -9.238 1.00 95.81 183 ASP A C 1
ATOM 1466 O O . ASP A 1 183 ? 12.784 -3.685 -10.338 1.00 95.81 183 ASP A O 1
ATOM 1470 N N . ASP A 1 184 ? 13.346 -3.181 -8.226 1.00 92.56 184 ASP A N 1
ATOM 1471 C CA . ASP A 1 184 ? 12.979 -1.769 -8.314 1.00 92.56 184 ASP A CA 1
ATOM 1472 C C . ASP A 1 184 ? 13.797 -1.013 -9.370 1.00 92.56 184 ASP A C 1
ATOM 1474 O O . ASP A 1 184 ? 13.350 0.044 -9.806 1.00 92.56 184 ASP A O 1
ATOM 1478 N N . CYS A 1 185 ? 14.973 -1.492 -9.791 1.00 92.06 185 CYS A N 1
ATOM 1479 C CA . CYS A 1 185 ? 15.777 -0.836 -10.826 1.00 92.06 185 CYS A CA 1
ATOM 1480 C C . CYS A 1 185 ? 15.177 -1.034 -12.221 1.00 92.06 185 CYS A C 1
ATOM 1482 O O . CYS A 1 185 ? 14.937 -0.063 -12.939 1.00 92.06 185 CYS A O 1
ATOM 1484 N N . SER A 1 186 ? 14.925 -2.288 -12.596 1.00 94.06 186 SER A N 1
ATOM 1485 C CA . SER A 1 186 ? 14.369 -2.653 -13.904 1.00 94.06 186 SER A CA 1
ATOM 1486 C C . SER A 1 186 ? 12.837 -2.634 -13.952 1.00 94.06 186 SER A C 1
ATOM 1488 O O . SER A 1 186 ? 12.263 -2.626 -15.040 1.00 94.06 186 SER A O 1
ATOM 1490 N N . MET A 1 187 ? 12.177 -2.577 -12.791 1.00 94.31 187 MET A N 1
ATOM 1491 C CA . MET A 1 187 ? 10.724 -2.646 -12.622 1.00 94.31 187 MET A CA 1
ATOM 1492 C C . MET A 1 187 ? 10.112 -3.912 -13.238 1.00 94.31 187 MET A C 1
ATOM 1494 O O . MET A 1 187 ? 9.036 -3.862 -13.830 1.00 94.31 187 MET A O 1
ATOM 1498 N N . ILE A 1 188 ? 10.780 -5.057 -13.090 1.00 96.75 188 ILE A N 1
ATOM 1499 C CA . ILE A 1 188 ? 10.240 -6.367 -13.481 1.00 96.75 188 ILE A CA 1
ATOM 1500 C C . ILE A 1 188 ? 10.286 -7.346 -12.307 1.00 96.75 188 ILE A C 1
ATOM 1502 O O . ILE A 1 188 ? 11.149 -7.266 -11.431 1.00 96.75 188 ILE A O 1
ATOM 1506 N N . ALA A 1 189 ? 9.361 -8.300 -12.304 1.00 97.31 189 ALA A N 1
ATOM 1507 C CA . ALA A 1 189 ? 9.383 -9.441 -11.411 1.00 97.31 189 ALA A CA 1
ATOM 1508 C C . ALA A 1 189 ? 10.533 -10.381 -11.801 1.00 97.31 189 ALA A C 1
ATOM 1510 O O . ALA A 1 189 ? 10.603 -10.868 -12.933 1.00 97.31 189 ALA A O 1
ATOM 1511 N N . VAL A 1 190 ? 11.431 -10.641 -10.852 1.00 97.62 190 VAL A N 1
ATOM 1512 C CA . VAL A 1 190 ? 12.637 -11.461 -11.054 1.00 97.62 190 VAL A CA 1
ATOM 1513 C C . VAL A 1 190 ? 12.525 -12.847 -10.429 1.00 97.62 190 VAL A C 1
ATOM 1515 O O . VAL A 1 190 ? 13.218 -13.773 -10.849 1.00 97.62 190 VAL A O 1
ATOM 1518 N N . ARG A 1 191 ? 11.667 -13.016 -9.416 1.00 96.88 191 ARG A N 1
ATOM 1519 C CA . ARG A 1 191 ? 11.459 -14.292 -8.716 1.00 96.88 191 ARG A CA 1
ATOM 1520 C C . ARG A 1 191 ? 10.013 -14.433 -8.278 1.00 96.88 191 ARG A C 1
ATOM 1522 O O . ARG A 1 191 ? 9.379 -13.449 -7.922 1.00 96.88 191 ARG A O 1
ATOM 1529 N N . HIS A 1 192 ? 9.541 -15.672 -8.237 1.00 97.31 192 HIS A N 1
ATOM 1530 C CA . HIS A 1 192 ? 8.217 -16.035 -7.748 1.00 97.31 192 HIS A CA 1
ATOM 1531 C C . HIS A 1 192 ? 8.365 -17.123 -6.690 1.00 97.31 192 HIS A C 1
ATOM 1533 O O . HIS A 1 192 ? 9.058 -18.113 -6.914 1.00 97.31 192 HIS A O 1
ATOM 1539 N N . ASN A 1 193 ? 7.746 -16.927 -5.532 1.00 98.00 193 ASN A N 1
ATOM 1540 C CA . ASN A 1 193 ? 7.781 -17.865 -4.412 1.00 98.00 193 ASN A CA 1
ATOM 1541 C C . ASN A 1 193 ? 6.390 -17.991 -3.795 1.00 98.00 193 ASN A C 1
ATOM 1543 O O . ASN A 1 193 ? 5.530 -17.145 -4.030 1.00 98.00 193 ASN A O 1
ATOM 1547 N N . SER A 1 194 ? 6.163 -19.016 -2.976 1.00 97.81 194 SER A N 1
ATOM 1548 C CA . SER A 1 194 ? 4.932 -19.085 -2.190 1.00 97.81 194 SER A CA 1
ATOM 1549 C C . SER A 1 194 ? 4.930 -18.037 -1.073 1.00 97.81 194 SER A C 1
ATOM 1551 O O . SER A 1 194 ? 5.979 -17.672 -0.530 1.00 97.81 194 SER A O 1
ATOM 1553 N N . LEU A 1 195 ? 3.734 -17.592 -0.684 1.00 97.56 195 LEU A N 1
ATOM 1554 C CA . LEU A 1 195 ? 3.527 -16.684 0.444 1.00 97.56 195 LEU A CA 1
ATOM 1555 C C . LEU A 1 195 ? 4.202 -17.193 1.720 1.00 97.56 195 LEU A C 1
ATOM 1557 O O . LEU A 1 195 ? 4.916 -16.441 2.376 1.00 97.56 195 LEU A O 1
ATOM 1561 N N . HIS A 1 196 ? 4.047 -18.483 2.021 1.00 96.06 196 HIS A N 1
ATOM 1562 C CA . HIS A 1 196 ? 4.610 -19.100 3.219 1.00 96.06 196 HIS A CA 1
ATOM 1563 C C . HIS A 1 196 ? 6.148 -19.113 3.233 1.00 96.06 196 HIS A C 1
ATOM 1565 O O . HIS A 1 196 ? 6.751 -18.998 4.297 1.00 96.06 196 HIS A O 1
ATOM 1571 N N . ALA A 1 197 ? 6.796 -19.226 2.069 1.00 97.00 197 ALA A N 1
ATOM 1572 C CA . ALA A 1 197 ? 8.256 -19.240 1.986 1.00 97.00 197 ALA A CA 1
ATOM 1573 C C . ALA A 1 197 ? 8.871 -17.861 2.281 1.00 97.00 197 ALA A C 1
ATOM 1575 O O . ALA A 1 197 ? 9.929 -17.765 2.912 1.00 97.00 197 ALA A O 1
ATOM 1576 N N . ILE A 1 198 ? 8.212 -16.786 1.834 1.00 97.25 198 ILE A N 1
ATOM 1577 C CA . ILE A 1 198 ? 8.683 -15.414 2.057 1.00 97.25 198 ILE A CA 1
ATOM 1578 C C . ILE A 1 198 ? 8.242 -14.906 3.434 1.00 97.25 198 ILE A C 1
ATOM 1580 O O . ILE A 1 198 ? 9.088 -14.454 4.213 1.00 97.25 198 ILE A O 1
ATOM 1584 N N . PHE A 1 199 ? 6.956 -15.061 3.758 1.00 97.06 199 PHE A N 1
ATOM 1585 C CA . PHE A 1 199 ? 6.304 -14.566 4.972 1.00 97.06 199 PHE A CA 1
ATOM 1586 C C . PHE A 1 199 ? 5.676 -15.718 5.785 1.00 97.06 199 PHE A C 1
ATOM 1588 O O . PHE A 1 199 ? 4.450 -15.880 5.806 1.00 97.06 199 PHE A O 1
ATOM 1595 N N . PRO A 1 200 ? 6.490 -16.556 6.453 1.00 97.25 200 PRO A N 1
ATOM 1596 C CA . PRO A 1 200 ? 5.988 -17.662 7.263 1.00 97.25 200 PRO A CA 1
ATOM 1597 C C . PRO A 1 200 ? 5.025 -17.191 8.362 1.00 97.25 200 PRO A C 1
ATOM 1599 O O . PRO A 1 200 ? 5.227 -16.174 9.020 1.00 97.25 200 PRO A O 1
ATOM 1602 N N . GLY A 1 201 ? 3.952 -17.955 8.567 1.00 95.62 201 GLY A N 1
ATOM 1603 C CA . GLY A 1 201 ? 2.901 -17.640 9.540 1.00 95.62 201 GLY A CA 1
ATOM 1604 C C . GLY A 1 201 ? 1.806 -16.695 9.033 1.00 95.62 201 GLY A C 1
ATOM 1605 O O . GLY A 1 201 ? 0.785 -16.565 9.705 1.00 95.62 201 GLY A O 1
ATOM 1606 N N . ILE A 1 202 ? 1.957 -16.083 7.851 1.00 97.31 202 ILE A N 1
ATOM 1607 C CA . ILE A 1 202 ? 0.874 -15.320 7.219 1.00 97.31 202 ILE A CA 1
ATOM 1608 C C . ILE A 1 202 ? -0.136 -16.275 6.567 1.00 97.31 202 ILE A C 1
ATOM 1610 O O . ILE A 1 202 ? 0.266 -17.123 5.765 1.00 97.31 202 ILE A O 1
ATOM 1614 N N . PRO A 1 203 ? -1.442 -16.160 6.881 1.00 95.31 203 PRO A N 1
ATOM 1615 C CA . PRO A 1 203 ? -2.466 -16.973 6.234 1.00 95.31 203 PRO A CA 1
ATOM 1616 C C . PRO A 1 203 ? -2.636 -16.640 4.744 1.00 95.31 203 PRO A C 1
ATOM 1618 O O . PRO A 1 203 ? -2.344 -15.517 4.324 1.00 95.31 203 PRO A O 1
ATOM 1621 N N . PRO A 1 204 ? -3.186 -17.572 3.947 1.00 94.44 204 PRO A N 1
ATOM 1622 C CA . PRO A 1 204 ? -3.540 -17.299 2.559 1.00 94.44 204 PRO A CA 1
ATOM 1623 C C . PRO A 1 204 ? -4.655 -16.247 2.439 1.00 94.44 204 PRO A C 1
ATOM 1625 O O . PRO A 1 204 ? -5.287 -15.853 3.424 1.00 94.44 204 PRO A O 1
ATOM 1628 N N . ALA A 1 205 ? -4.936 -15.823 1.204 1.00 93.69 205 ALA A N 1
ATOM 1629 C CA . ALA A 1 205 ? -5.953 -14.819 0.877 1.00 93.69 205 ALA A CA 1
ATOM 1630 C C . ALA A 1 205 ? -5.696 -13.431 1.502 1.00 93.69 205 ALA A C 1
ATOM 1632 O O . ALA A 1 205 ? -6.626 -12.744 1.942 1.00 93.69 205 ALA A O 1
ATOM 1633 N N . VAL A 1 206 ? -4.428 -13.006 1.502 1.00 96.00 206 VAL A N 1
ATOM 1634 C CA . VAL A 1 206 ? -4.020 -11.632 1.830 1.00 96.00 206 VAL A CA 1
ATOM 1635 C C . VAL A 1 206 ? -4.770 -10.655 0.931 1.00 96.00 206 VAL A C 1
ATOM 1637 O O . VAL A 1 206 ? -4.775 -10.805 -0.288 1.00 96.00 206 VAL A O 1
ATOM 1640 N N . THR A 1 207 ? -5.414 -9.655 1.526 1.00 94.69 207 THR A N 1
ATOM 1641 C CA . THR A 1 207 ? -6.173 -8.623 0.808 1.00 94.69 207 THR A CA 1
ATOM 1642 C C . THR A 1 207 ? -5.419 -7.314 0.661 1.00 94.69 207 THR A C 1
ATOM 1644 O O . THR A 1 207 ? -5.727 -6.569 -0.264 1.00 94.69 207 THR A O 1
ATOM 1647 N N . SER A 1 208 ? -4.483 -7.043 1.567 1.00 95.44 208 SER A N 1
ATOM 1648 C CA . SER A 1 208 ? -3.583 -5.892 1.550 1.00 95.44 208 SER A CA 1
ATOM 1649 C C . SER A 1 208 ? -2.440 -6.135 2.535 1.00 95.44 208 SER A C 1
ATOM 1651 O O . SER A 1 208 ? -2.520 -7.003 3.412 1.00 95.44 208 SER A O 1
ATOM 1653 N N . VAL A 1 209 ? -1.364 -5.373 2.387 1.00 96.38 209 VAL A N 1
ATOM 1654 C CA . VAL A 1 209 ? -0.256 -5.342 3.335 1.00 96.38 209 VAL A CA 1
ATOM 1655 C C . VAL A 1 209 ? 0.215 -3.903 3.466 1.00 96.38 209 VAL A C 1
ATOM 1657 O O . VAL A 1 209 ? 0.210 -3.144 2.499 1.00 96.38 209 VAL A O 1
ATOM 1660 N N . VAL A 1 210 ? 0.601 -3.528 4.674 1.00 94.31 210 VAL A N 1
ATOM 1661 C CA . VAL A 1 210 ? 1.023 -2.174 5.010 1.00 94.31 210 VAL A CA 1
ATOM 1662 C C . VAL A 1 210 ? 2.354 -2.236 5.733 1.00 94.31 210 VAL A C 1
ATOM 1664 O O . VAL A 1 210 ? 2.501 -3.009 6.673 1.00 94.31 210 VAL A O 1
ATOM 1667 N N . ARG A 1 211 ? 3.308 -1.391 5.346 1.00 94.50 211 ARG A N 1
ATOM 1668 C CA . ARG A 1 211 ? 4.477 -1.101 6.180 1.00 94.50 211 ARG A CA 1
ATOM 1669 C C . ARG A 1 211 ? 4.149 0.095 7.054 1.00 94.50 211 ARG A C 1
ATOM 1671 O O . ARG A 1 211 ? 3.785 1.150 6.535 1.00 94.50 211 ARG A O 1
ATOM 1678 N N . TYR A 1 212 ? 4.293 -0.071 8.360 1.00 92.25 212 TYR A N 1
ATOM 1679 C CA . TYR A 1 212 ? 4.032 0.994 9.318 1.00 92.25 212 TYR A CA 1
ATOM 1680 C C . TYR A 1 212 ? 5.329 1.535 9.931 1.00 92.25 212 TYR A C 1
ATOM 1682 O O . TYR A 1 212 ? 6.394 0.927 9.819 1.00 92.25 212 TYR A O 1
ATOM 1690 N N . ILE A 1 213 ? 5.241 2.703 10.569 1.00 91.00 213 ILE A N 1
ATOM 1691 C CA . ILE A 1 213 ? 6.389 3.430 11.134 1.00 91.00 213 ILE A CA 1
ATOM 1692 C C . ILE A 1 213 ? 7.072 2.706 12.298 1.00 91.00 213 ILE A C 1
ATOM 1694 O O . ILE A 1 213 ? 8.207 3.024 12.632 1.00 91.00 213 ILE A O 1
ATOM 1698 N N . ASP A 1 214 ? 6.411 1.715 12.898 1.00 91.56 214 ASP A N 1
ATOM 1699 C CA . ASP A 1 214 ? 6.980 0.885 13.964 1.00 91.56 214 ASP A CA 1
ATOM 1700 C C . ASP A 1 214 ? 7.916 -0.224 13.440 1.00 91.56 214 ASP A C 1
ATOM 1702 O O . ASP A 1 214 ? 8.331 -1.097 14.203 1.00 91.56 214 ASP A O 1
ATOM 1706 N N . GLY A 1 215 ? 8.206 -0.225 12.135 1.00 92.38 215 GLY A N 1
ATOM 1707 C CA . GLY A 1 215 ? 9.090 -1.186 11.483 1.00 92.38 215 GLY A CA 1
ATOM 1708 C C . GLY A 1 215 ? 8.456 -2.552 11.220 1.00 92.38 215 GLY A C 1
ATOM 1709 O O . GLY A 1 215 ? 9.149 -3.451 10.751 1.00 92.38 215 GLY A O 1
ATOM 1710 N N . ASN A 1 216 ? 7.161 -2.743 11.483 1.00 95.94 216 ASN A N 1
ATOM 1711 C CA . ASN A 1 216 ? 6.476 -4.003 11.197 1.00 95.94 216 ASN A CA 1
ATOM 1712 C C . ASN A 1 216 ? 5.641 -3.914 9.918 1.00 95.94 216 ASN A C 1
ATOM 1714 O O . ASN A 1 216 ? 5.202 -2.842 9.485 1.00 95.94 216 ASN A O 1
ATOM 1718 N N . LEU A 1 217 ? 5.395 -5.083 9.332 1.00 96.75 217 LEU A N 1
ATOM 1719 C CA . LEU A 1 217 ? 4.432 -5.239 8.253 1.00 96.75 217 LEU A CA 1
ATOM 1720 C C . LEU A 1 217 ? 3.098 -5.707 8.829 1.00 96.75 217 LEU A C 1
ATOM 1722 O O . LEU A 1 217 ? 3.048 -6.613 9.653 1.00 96.75 217 LEU A O 1
ATOM 1726 N N . TYR A 1 218 ? 2.006 -5.115 8.377 1.00 96.44 218 TYR A N 1
ATOM 1727 C CA . TYR A 1 218 ? 0.651 -5.447 8.786 1.00 96.44 218 TYR A CA 1
ATOM 1728 C C . TYR A 1 218 ? -0.058 -6.080 7.599 1.00 96.44 218 TYR A C 1
ATOM 1730 O O . TYR A 1 218 ? -0.423 -5.395 6.645 1.00 96.44 218 TYR A O 1
ATOM 1738 N N . PHE A 1 219 ? -0.218 -7.399 7.643 1.00 97.06 219 PHE A N 1
ATOM 1739 C CA . PHE A 1 219 ? -0.956 -8.151 6.633 1.00 97.06 219 PHE A CA 1
ATOM 1740 C C . PHE A 1 219 ? -2.429 -8.191 6.996 1.00 97.06 219 PHE A C 1
ATOM 1742 O O . PHE A 1 219 ? -2.777 -8.465 8.142 1.00 97.06 219 PHE A O 1
ATOM 1749 N N . PHE A 1 220 ? -3.295 -7.989 6.012 1.00 95.50 220 PHE A N 1
ATOM 1750 C CA . PHE A 1 220 ? -4.736 -8.063 6.192 1.00 95.50 220 PHE A CA 1
ATOM 1751 C C . PHE A 1 220 ? -5.293 -9.287 5.491 1.00 95.50 220 PHE A C 1
ATOM 1753 O O . PHE A 1 220 ? -5.072 -9.491 4.299 1.00 95.50 220 PHE A O 1
ATOM 1760 N N . VAL A 1 221 ? -6.057 -10.084 6.231 1.00 94.38 221 VAL A N 1
ATOM 1761 C CA . VAL A 1 221 ? -6.784 -11.241 5.710 1.00 94.38 221 VAL A CA 1
ATOM 1762 C C . VAL A 1 221 ? -8.222 -11.133 6.196 1.00 94.38 221 VAL A C 1
ATOM 1764 O O . VAL A 1 221 ? -8.513 -11.199 7.394 1.00 94.38 221 VAL A O 1
ATOM 1767 N N . LYS A 1 222 ? -9.159 -10.962 5.260 1.00 88.75 222 LYS A N 1
ATOM 1768 C CA . LYS A 1 222 ? -10.584 -10.724 5.550 1.00 88.75 222 LYS A CA 1
ATOM 1769 C C . LYS A 1 222 ? -10.795 -9.477 6.432 1.00 88.75 222 LYS A C 1
ATOM 1771 O O . LYS A 1 222 ? -10.792 -8.366 5.916 1.00 88.75 222 LYS A O 1
ATOM 1776 N N . ARG A 1 223 ? -11.043 -9.661 7.734 1.00 87.31 223 ARG A N 1
ATOM 1777 C CA . ARG A 1 223 ? -11.251 -8.597 8.744 1.00 87.31 223 ARG A CA 1
ATOM 1778 C C . ARG A 1 223 ? -10.215 -8.655 9.870 1.00 87.31 223 ARG A C 1
ATOM 1780 O O . ARG A 1 223 ? -10.419 -8.070 10.932 1.00 87.31 223 ARG A O 1
ATOM 1787 N N . GLN A 1 224 ? -9.161 -9.436 9.667 1.00 93.12 224 GLN A N 1
ATOM 1788 C CA . GLN A 1 224 ? -8.098 -9.637 10.635 1.00 93.12 224 GLN A CA 1
ATOM 1789 C C . GLN A 1 224 ? -6.808 -9.026 10.113 1.00 93.12 224 GLN A C 1
ATOM 1791 O O . GLN A 1 224 ? -6.569 -9.023 8.902 1.00 93.12 224 GLN A O 1
ATOM 1796 N N . PHE A 1 225 ? -5.993 -8.532 11.034 1.00 95.31 225 PHE A N 1
ATOM 1797 C CA . PHE A 1 225 ? -4.628 -8.123 10.757 1.00 95.31 225 PHE A CA 1
ATOM 1798 C C . PHE A 1 225 ? -3.644 -9.094 11.411 1.00 95.31 225 PHE A C 1
ATOM 1800 O O . PHE A 1 225 ? -3.951 -9.714 12.431 1.00 95.31 225 PHE A O 1
ATOM 1807 N N . PHE A 1 226 ? -2.455 -9.184 10.827 1.00 97.12 226 PHE A N 1
ATOM 1808 C CA . PHE A 1 226 ? -1.320 -9.953 11.315 1.00 97.12 226 PHE A CA 1
ATOM 1809 C C . PHE A 1 226 ? -0.103 -9.030 11.304 1.00 97.12 226 PHE A C 1
ATOM 1811 O O . PHE A 1 226 ? 0.369 -8.630 10.238 1.00 97.12 226 PHE A O 1
ATOM 1818 N N . LYS A 1 227 ? 0.381 -8.667 12.493 1.00 97.31 227 LYS A N 1
ATOM 1819 C CA . LYS A 1 227 ? 1.607 -7.894 12.685 1.00 97.31 227 LYS A CA 1
ATOM 1820 C C . LYS A 1 227 ? 2.800 -8.823 12.517 1.00 97.31 227 LYS A C 1
ATOM 1822 O O . LYS A 1 227 ? 3.082 -9.660 13.375 1.00 97.31 227 LYS A O 1
ATOM 1827 N N . TYR A 1 228 ? 3.493 -8.666 11.408 1.00 97.81 228 TYR A N 1
ATOM 1828 C CA . TYR A 1 228 ? 4.638 -9.455 11.009 1.00 97.81 228 TYR A CA 1
ATOM 1829 C C . TYR A 1 228 ? 5.928 -8.687 11.258 1.00 97.81 228 TYR A C 1
ATOM 1831 O O . TYR A 1 228 ? 6.110 -7.568 10.770 1.00 97.81 228 TYR A O 1
ATOM 1839 N N . ASN A 1 229 ? 6.829 -9.311 12.005 1.00 96.69 229 ASN A N 1
ATOM 1840 C CA . ASN A 1 229 ? 8.160 -8.787 12.231 1.00 96.69 229 ASN A CA 1
ATOM 1841 C C . ASN A 1 229 ? 9.114 -9.422 11.215 1.00 96.69 229 ASN A C 1
ATOM 1843 O O . ASN A 1 229 ? 9.308 -10.637 11.186 1.00 96.69 229 ASN A O 1
ATOM 1847 N N . GLU A 1 230 ? 9.701 -8.588 10.361 1.00 94.56 230 GLU A N 1
ATOM 1848 C CA . GLU A 1 230 ? 10.573 -9.055 9.282 1.00 94.56 230 GLU A CA 1
ATOM 1849 C C . GLU A 1 230 ? 11.913 -9.598 9.779 1.00 94.56 230 GLU A C 1
ATOM 1851 O O . GLU A 1 230 ? 12.483 -10.479 9.139 1.00 94.56 230 GLU A O 1
ATOM 1856 N N . PHE A 1 231 ? 12.400 -9.101 10.918 1.00 93.69 231 PHE A N 1
ATOM 1857 C CA . PHE A 1 231 ? 13.670 -9.515 11.505 1.00 93.69 231 PHE A CA 1
ATOM 1858 C C . PHE A 1 231 ? 13.569 -10.915 12.116 1.00 93.69 231 PHE A C 1
ATOM 1860 O O . PHE A 1 231 ? 14.386 -11.784 11.824 1.00 93.69 231 PHE A O 1
ATOM 1867 N N . THR A 1 232 ? 12.531 -11.165 12.917 1.00 95.88 232 THR A N 1
ATOM 1868 C CA . THR A 1 232 ? 12.270 -12.489 13.510 1.00 95.88 232 THR A CA 1
ATOM 1869 C C . THR A 1 232 ? 11.546 -13.439 12.558 1.00 95.88 232 THR A C 1
ATOM 1871 O O . THR A 1 232 ? 11.445 -14.629 12.849 1.00 95.88 232 THR A O 1
ATOM 1874 N N . ARG A 1 233 ? 11.049 -12.928 11.424 1.00 95.94 233 ARG A N 1
ATOM 1875 C CA . ARG A 1 233 ? 10.274 -13.659 10.411 1.00 95.94 233 ARG A CA 1
ATOM 1876 C C . ARG A 1 233 ? 9.083 -14.412 11.002 1.00 95.94 233 ARG A C 1
ATOM 1878 O O . ARG A 1 233 ? 8.883 -15.592 10.728 1.00 95.94 233 ARG A O 1
ATOM 1885 N N . ASN A 1 234 ? 8.299 -13.743 11.840 1.00 96.00 234 ASN A N 1
ATOM 1886 C CA . ASN A 1 234 ? 7.108 -14.335 12.438 1.00 96.00 234 ASN A CA 1
ATOM 1887 C C . ASN A 1 234 ? 5.991 -13.310 12.660 1.00 96.00 234 ASN A C 1
ATOM 1889 O O . ASN A 1 234 ? 6.200 -12.095 12.686 1.00 96.00 234 ASN A O 1
ATOM 1893 N N . VAL A 1 235 ? 4.778 -13.830 12.834 1.00 97.62 235 VAL A N 1
ATOM 1894 C CA . VAL A 1 235 ? 3.647 -13.042 13.321 1.00 97.62 235 VAL A CA 1
ATOM 1895 C C . VAL A 1 235 ? 3.793 -12.870 14.827 1.00 97.62 235 VAL A C 1
ATOM 1897 O O . VAL A 1 235 ? 3.890 -13.849 15.562 1.00 97.62 235 VAL A O 1
ATOM 1900 N N . THR A 1 236 ? 3.791 -11.622 15.279 1.00 96.88 236 THR A N 1
ATOM 1901 C CA . THR A 1 236 ? 3.916 -11.258 16.698 1.00 96.88 236 THR A CA 1
ATOM 1902 C C . THR A 1 236 ? 2.563 -10.988 17.343 1.00 96.88 236 THR A C 1
ATOM 1904 O O . THR A 1 236 ? 2.373 -11.276 18.521 1.00 96.88 236 THR A O 1
ATOM 1907 N N . ILE A 1 237 ? 1.612 -10.446 16.577 1.00 95.50 237 ILE A N 1
ATOM 1908 C CA . ILE A 1 237 ? 0.261 -10.102 17.033 1.00 95.50 237 ILE A CA 1
ATOM 1909 C C . ILE A 1 237 ? -0.716 -10.384 15.892 1.00 95.50 237 ILE A C 1
ATOM 1911 O O . ILE A 1 237 ? -0.418 -10.101 14.733 1.00 95.50 237 ILE A O 1
ATOM 1915 N N . ALA A 1 238 ? -1.899 -10.897 16.216 1.00 96.00 238 ALA A N 1
ATOM 1916 C CA . ALA A 1 238 ? -3.016 -10.988 15.287 1.00 96.00 238 ALA A CA 1
ATOM 1917 C C . ALA A 1 238 ? -4.309 -10.568 15.987 1.00 96.00 238 ALA A C 1
ATOM 1919 O O . ALA A 1 238 ? -4.465 -10.763 17.193 1.00 96.00 238 ALA A O 1
ATOM 1920 N N . GLY A 1 239 ? -5.242 -9.990 15.238 1.00 94.31 239 GLY A N 1
ATOM 1921 C CA . GLY A 1 239 ? -6.488 -9.496 15.812 1.00 94.31 239 GLY A CA 1
ATOM 1922 C C . GLY A 1 239 ? -7.452 -8.965 14.767 1.00 94.31 239 GLY A C 1
ATOM 1923 O O . GLY A 1 239 ? -7.201 -9.038 13.565 1.00 94.31 239 GLY A O 1
ATOM 1924 N N . LYS A 1 240 ? -8.582 -8.422 15.223 1.00 93.56 240 LYS A N 1
ATOM 1925 C CA . LYS A 1 240 ? -9.490 -7.664 14.354 1.00 93.56 240 LYS A CA 1
ATOM 1926 C C . LYS A 1 240 ? -8.875 -6.303 14.055 1.00 93.56 240 LYS A C 1
ATOM 1928 O O . LYS A 1 240 ? -8.242 -5.723 14.929 1.00 93.56 240 LYS A O 1
ATOM 1933 N N . PHE A 1 241 ? -9.054 -5.816 12.832 1.00 90.31 241 PHE A N 1
ATOM 1934 C CA . PHE A 1 241 ? -8.590 -4.476 12.483 1.00 90.31 241 PHE A CA 1
ATOM 1935 C C . PHE A 1 241 ? -9.334 -3.408 13.290 1.00 90.31 241 PHE A C 1
ATOM 1937 O O . PHE A 1 241 ? -10.563 -3.435 13.356 1.00 90.31 241 PHE A O 1
ATOM 1944 N N . ASP A 1 242 ? -8.555 -2.477 13.827 1.00 87.94 242 ASP A N 1
ATOM 1945 C CA . ASP A 1 242 ? -8.975 -1.214 14.418 1.00 87.94 242 ASP A CA 1
ATOM 1946 C C . ASP A 1 242 ? -7.981 -0.145 13.941 1.00 87.94 242 ASP A C 1
ATOM 1948 O O . ASP A 1 242 ? -6.782 -0.423 13.862 1.00 87.94 242 ASP A O 1
ATOM 1952 N N . SER A 1 243 ? -8.442 1.056 13.595 1.00 87.06 243 SER A N 1
ATOM 1953 C CA . SER A 1 243 ? -7.564 2.147 13.157 1.00 87.06 243 SER A CA 1
ATOM 1954 C C . SER A 1 243 ? -6.548 2.573 14.226 1.00 87.06 243 SER A C 1
ATOM 1956 O O . SER A 1 243 ? -5.495 3.119 13.885 1.00 87.06 243 SER A O 1
ATOM 1958 N N . GLU A 1 244 ? -6.801 2.258 15.500 1.00 87.12 244 GLU A N 1
ATOM 1959 C CA . GLU A 1 244 ? -5.866 2.464 16.609 1.00 87.12 244 GLU A CA 1
ATOM 1960 C C . GLU A 1 244 ? -4.520 1.753 16.397 1.00 87.12 244 GLU A C 1
ATOM 1962 O O . GLU A 1 244 ? -3.495 2.247 16.872 1.00 87.12 244 GLU A O 1
ATOM 1967 N N . ILE A 1 245 ? -4.466 0.656 15.621 1.00 88.44 245 ILE A N 1
ATOM 1968 C CA . ILE A 1 245 ? -3.188 -0.013 15.301 1.00 88.44 245 ILE A CA 1
ATOM 1969 C C . ILE A 1 245 ? -2.240 0.890 14.501 1.00 88.44 245 ILE A C 1
ATOM 1971 O O . ILE A 1 245 ? -1.034 0.657 14.486 1.00 88.44 245 ILE A O 1
ATOM 1975 N N . PHE A 1 246 ? -2.783 1.920 13.847 1.00 87.81 246 PHE A N 1
ATOM 1976 C CA . PHE A 1 246 ? -2.031 2.952 13.141 1.00 87.81 246 PHE A CA 1
ATOM 1977 C C . PHE A 1 246 ? -1.980 4.277 13.911 1.00 87.81 246 PHE A C 1
ATOM 1979 O O . PHE A 1 246 ? -1.656 5.319 13.338 1.00 87.81 246 PHE A O 1
ATOM 1986 N N . GLY A 1 247 ? -2.290 4.254 15.211 1.00 84.94 247 GLY A N 1
ATOM 1987 C CA . GLY A 1 247 ? -2.255 5.424 16.084 1.00 84.94 247 GLY A CA 1
ATOM 1988 C C . GLY A 1 247 ? -3.353 6.451 15.802 1.00 84.94 247 GLY A C 1
ATOM 1989 O O . GLY A 1 247 ? -3.278 7.563 16.327 1.00 84.94 247 GLY A O 1
ATOM 1990 N N . ILE A 1 248 ? -4.354 6.096 14.989 1.00 85.69 248 ILE A N 1
ATOM 1991 C CA . ILE A 1 248 ? -5.510 6.942 14.695 1.00 85.69 248 ILE A CA 1
ATOM 1992 C C . ILE A 1 248 ? -6.470 6.838 15.876 1.00 85.69 248 ILE A C 1
ATOM 1994 O O . ILE A 1 248 ? -7.002 5.766 16.158 1.00 85.69 248 ILE A O 1
ATOM 1998 N N . VAL A 1 249 ? -6.688 7.960 16.558 1.00 81.62 249 VAL A N 1
ATOM 1999 C CA . VAL A 1 249 ? -7.635 8.034 17.670 1.00 81.62 249 VAL A CA 1
ATOM 2000 C C . VAL A 1 249 ? -8.993 8.435 17.121 1.00 81.62 249 VAL A C 1
ATOM 2002 O O . VAL A 1 249 ? -9.173 9.540 16.609 1.00 81.62 249 VAL A O 1
ATOM 2005 N N . CYS A 1 250 ? -9.948 7.525 17.238 1.00 81.25 250 CYS A N 1
ATOM 2006 C CA . CYS A 1 250 ? -11.321 7.764 16.838 1.00 81.25 250 CYS A CA 1
ATOM 2007 C C . CYS A 1 250 ? -12.112 8.390 17.987 1.00 81.25 250 CYS A C 1
ATOM 2009 O O . CYS A 1 250 ? -12.062 7.870 19.107 1.00 81.25 250 CYS A O 1
ATOM 2011 N N . PRO A 1 251 ? -12.841 9.497 17.752 1.00 71.44 251 PRO A N 1
ATOM 2012 C CA . PRO A 1 251 ? -13.760 10.002 18.754 1.00 71.44 251 PRO A CA 1
ATOM 2013 C C . PRO A 1 251 ? -14.797 8.917 19.043 1.00 71.44 251 PRO A C 1
ATOM 2015 O O . PRO A 1 251 ? -15.428 8.391 18.131 1.00 71.44 251 PRO A O 1
ATOM 2018 N N . LYS A 1 252 ? -14.953 8.555 20.316 1.00 67.44 252 LYS A N 1
ATOM 2019 C CA . LYS A 1 252 ? -16.016 7.641 20.728 1.00 67.44 252 LYS A CA 1
ATOM 2020 C C . LYS A 1 252 ? -17.327 8.417 20.665 1.00 67.44 252 LYS A C 1
ATOM 2022 O O . LYS A 1 252 ? -17.423 9.479 21.275 1.00 67.44 252 LYS A O 1
ATOM 2027 N N . ASP A 1 253 ? -18.325 7.890 19.958 1.00 62.09 253 ASP A N 1
ATOM 2028 C CA . ASP A 1 253 ? -19.645 8.528 19.806 1.00 62.09 253 ASP A CA 1
ATOM 2029 C C . ASP A 1 253 ? -20.234 8.987 21.150 1.00 62.09 253 ASP A C 1
ATOM 2031 O O . ASP A 1 253 ? -20.874 10.031 21.244 1.00 62.09 253 ASP A O 1
ATOM 2035 N N . GLU A 1 254 ? -19.944 8.248 22.220 1.00 60.50 254 GLU A N 1
ATOM 2036 C CA . GLU A 1 254 ? -20.423 8.529 23.569 1.00 60.50 254 GLU A CA 1
ATOM 2037 C C . GLU A 1 254 ? -19.942 9.881 24.125 1.00 60.50 254 GLU A C 1
ATOM 2039 O O . GLU A 1 254 ? -20.725 10.597 24.747 1.00 60.50 254 GLU A O 1
ATOM 2044 N N . SER A 1 255 ? -18.693 10.289 23.871 1.00 62.84 255 SER A N 1
ATOM 2045 C CA . SER A 1 255 ? -18.168 11.561 24.390 1.00 62.84 255 SER A CA 1
ATOM 2046 C C . SER A 1 255 ? -18.653 12.765 23.584 1.00 62.84 255 SER A C 1
ATOM 2048 O O . SER A 1 255 ? -18.936 13.819 24.158 1.00 62.84 255 SER A O 1
ATOM 2050 N N . LEU A 1 256 ? -18.811 12.612 22.267 1.00 65.19 256 LEU A N 1
ATOM 2051 C CA . LEU A 1 256 ? -19.396 13.649 21.417 1.00 65.19 256 LEU A CA 1
ATOM 2052 C C . LEU A 1 256 ? -20.885 13.836 21.701 1.00 65.19 256 LEU A C 1
ATOM 2054 O O . LEU A 1 256 ? -21.347 14.976 21.740 1.00 65.19 256 LEU A O 1
ATOM 2058 N N . GLU A 1 257 ? -21.622 12.757 21.967 1.00 67.12 257 GLU A N 1
ATOM 2059 C CA . GLU A 1 257 ? -23.037 12.862 22.312 1.00 67.12 257 GLU A CA 1
ATOM 2060 C C . GLU A 1 257 ? -23.233 13.449 23.713 1.00 67.12 257 GLU A C 1
ATOM 2062 O O . GLU A 1 257 ? -24.084 14.319 23.898 1.00 67.12 257 GLU A O 1
ATOM 2067 N N . GLN A 1 258 ? -22.379 13.101 24.682 1.00 72.12 258 GLN A N 1
ATOM 2068 C CA . GLN A 1 258 ? -22.355 13.770 25.988 1.00 72.12 258 GLN A CA 1
ATOM 2069 C C . GLN A 1 258 ? -22.066 15.272 25.859 1.00 72.12 258 GLN A C 1
ATOM 2071 O O . GLN A 1 258 ? -22.765 16.084 26.470 1.00 72.12 258 GLN A O 1
ATOM 2076 N N . LEU A 1 259 ? -21.091 15.662 25.030 1.00 81.19 259 LEU A N 1
ATOM 2077 C CA . LEU A 1 259 ? -20.781 17.069 24.780 1.00 81.19 259 LEU A CA 1
ATOM 2078 C C . LEU A 1 259 ? -21.944 17.785 24.077 1.00 81.19 259 LEU A C 1
ATOM 2080 O O . LEU A 1 259 ? -22.308 18.895 24.458 1.00 81.19 259 LEU A O 1
ATOM 2084 N N . ARG A 1 260 ? -22.579 17.143 23.090 1.00 77.38 260 ARG A N 1
ATOM 2085 C CA . ARG A 1 260 ? -23.754 17.666 22.378 1.00 77.38 260 ARG A CA 1
ATOM 2086 C C . ARG A 1 260 ? -24.938 17.868 23.325 1.00 77.38 260 ARG A C 1
ATOM 2088 O O . ARG A 1 260 ? -25.615 18.892 23.243 1.00 77.38 260 ARG A O 1
ATOM 2095 N N . VAL A 1 261 ? -25.173 16.928 24.241 1.00 80.69 261 VAL A N 1
ATOM 2096 C CA . VAL A 1 261 ? -26.198 17.030 25.292 1.00 80.69 261 VAL A CA 1
ATOM 2097 C C . VAL A 1 261 ? -25.885 18.180 26.252 1.00 80.69 261 VAL A C 1
ATOM 2099 O O . VAL A 1 261 ? -26.778 18.967 26.564 1.00 80.69 261 VAL A O 1
ATOM 2102 N N . LEU A 1 262 ? -24.629 18.326 26.682 1.00 87.44 262 LEU A N 1
ATOM 2103 C CA . LEU A 1 262 ? -24.178 19.437 27.529 1.00 87.44 262 LEU A CA 1
ATOM 2104 C C . LEU A 1 262 ? -24.365 20.798 26.848 1.00 87.44 262 LEU A C 1
ATOM 2106 O O . LEU A 1 262 ? -24.934 21.709 27.446 1.00 87.44 262 LEU A O 1
ATOM 2110 N N . LEU A 1 263 ? -23.958 20.925 25.584 1.00 86.94 263 LEU A N 1
ATOM 2111 C CA . LEU A 1 263 ? -24.114 22.155 24.806 1.00 86.94 263 LEU A CA 1
ATOM 2112 C C . LEU A 1 263 ? -25.589 22.511 24.585 1.00 86.94 263 LEU A C 1
ATOM 2114 O O . LEU A 1 263 ? -25.958 23.677 24.714 1.00 86.94 263 LEU A O 1
ATOM 2118 N N . LYS A 1 264 ? -26.452 21.520 24.322 1.00 84.19 264 LYS A N 1
ATOM 2119 C CA . LYS A 1 264 ? -27.906 21.736 24.241 1.00 84.19 264 LYS A CA 1
ATOM 2120 C C . LYS A 1 264 ? -28.482 22.251 25.560 1.00 84.19 264 LYS A C 1
ATOM 2122 O O . LYS A 1 264 ? -29.272 23.188 25.531 1.00 84.19 264 LYS A O 1
ATOM 2127 N N . LYS A 1 265 ? -28.072 21.683 26.699 1.00 85.88 265 LYS A N 1
ATOM 2128 C CA . LYS A 1 265 ? -28.509 22.151 28.025 1.00 85.88 265 LYS A CA 1
ATOM 2129 C C . LYS A 1 265 ? -28.052 23.583 28.307 1.00 85.88 265 LYS A C 1
ATOM 2131 O O . LYS A 1 265 ? -28.842 24.384 28.789 1.00 85.88 265 LYS A O 1
ATOM 2136 N N . LEU A 1 266 ? -26.810 23.929 27.965 1.00 87.38 266 LEU A N 1
ATOM 2137 C CA . LEU A 1 266 ? -26.285 25.289 28.133 1.00 87.38 266 LEU A CA 1
ATOM 2138 C C . LEU A 1 266 ? -27.017 26.310 27.248 1.00 87.38 266 LEU A C 1
ATOM 2140 O O . LEU A 1 266 ? -27.359 27.391 27.718 1.00 87.38 266 LEU A O 1
ATOM 2144 N N . ALA A 1 267 ? -27.306 25.959 25.993 1.00 80.69 267 ALA A N 1
ATOM 2145 C CA . ALA A 1 267 ? -28.078 26.814 25.093 1.00 80.69 267 ALA A CA 1
ATOM 2146 C C . ALA A 1 267 ? -29.526 27.009 25.576 1.00 80.69 267 ALA A C 1
ATOM 2148 O O . ALA A 1 267 ? -30.060 28.109 25.488 1.00 80.69 267 ALA A O 1
ATOM 2149 N N . GLN A 1 268 ? -30.144 25.960 26.128 1.00 79.75 268 GLN A N 1
ATOM 2150 C CA . GLN A 1 268 ? -31.477 26.049 26.726 1.00 79.75 268 GLN A CA 1
ATOM 2151 C C . GLN A 1 268 ? -31.488 26.944 27.966 1.00 79.75 268 GLN A C 1
ATOM 215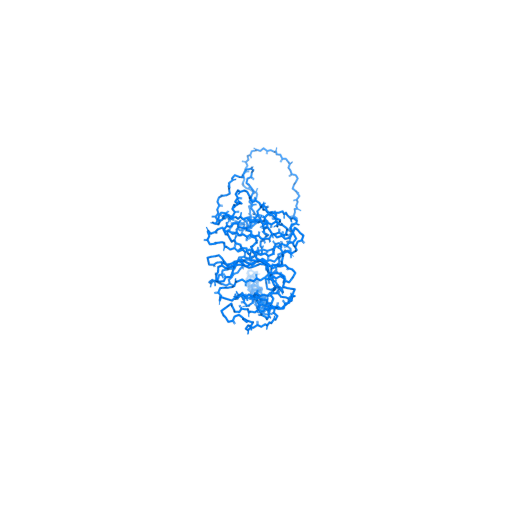3 O O . GLN A 1 268 ? -32.380 27.773 28.082 1.00 79.75 268 GLN A O 1
ATOM 2158 N N . MET A 1 269 ? -30.488 26.839 28.847 1.00 78.81 269 MET A N 1
ATOM 2159 C CA . MET A 1 269 ? -30.388 27.726 30.011 1.00 78.81 269 MET A CA 1
ATOM 2160 C C . MET A 1 269 ? -30.219 29.188 29.595 1.00 78.81 269 MET A C 1
ATOM 2162 O O . MET A 1 269 ? -30.886 30.048 30.150 1.00 78.81 269 MET A O 1
ATOM 2166 N N . ARG A 1 270 ? -29.403 29.478 28.573 1.00 71.75 270 ARG A N 1
ATOM 2167 C CA . ARG A 1 270 ? -29.246 30.848 28.059 1.00 71.75 270 ARG A CA 1
ATOM 2168 C C . ARG A 1 270 ? -30.566 31.454 27.567 1.00 71.75 270 ARG A C 1
ATOM 2170 O O . ARG A 1 270 ? -30.801 32.628 27.813 1.00 71.75 270 ARG A O 1
ATOM 2177 N N . ASN A 1 271 ? -31.405 30.664 26.899 1.00 63.78 271 ASN A N 1
ATOM 2178 C CA . ASN A 1 271 ? -32.707 31.132 26.419 1.00 63.78 271 ASN A CA 1
ATOM 2179 C C . ASN A 1 271 ? -33.722 31.338 27.555 1.00 63.78 271 ASN A C 1
ATOM 2181 O O . ASN A 1 271 ? -34.632 32.143 27.402 1.00 63.78 271 ASN A O 1
ATOM 2185 N N . VAL A 1 272 ? -33.582 30.609 28.669 1.00 62.00 272 VAL A N 1
ATOM 2186 C CA . VAL A 1 272 ? -34.411 30.808 29.869 1.00 62.00 272 VAL A CA 1
ATOM 2187 C C . VAL A 1 272 ? -34.020 32.107 30.570 1.00 62.00 272 VAL A C 1
ATOM 2189 O O . VAL A 1 272 ? -34.897 32.916 30.845 1.00 62.00 272 VAL A O 1
ATOM 2192 N N . PHE A 1 273 ? -32.720 32.357 30.755 1.00 57.88 273 PHE A N 1
ATOM 2193 C CA . PHE A 1 273 ? -32.243 33.608 31.355 1.00 57.88 273 PHE A CA 1
ATOM 2194 C C . PHE A 1 273 ? -32.624 34.837 30.521 1.00 57.88 273 PHE A C 1
ATOM 2196 O O . PHE A 1 273 ? -33.113 35.803 31.084 1.00 57.88 273 PHE A O 1
ATOM 2203 N N . SER A 1 274 ? -32.517 34.780 29.186 1.00 58.56 274 SER A N 1
ATOM 2204 C CA . SER A 1 274 ? -32.966 35.905 28.351 1.00 58.56 274 SER A CA 1
ATOM 2205 C C . SER A 1 274 ? -34.473 36.152 28.454 1.00 58.56 274 SER A C 1
ATOM 2207 O O . SER A 1 274 ? -34.895 37.294 28.452 1.00 58.56 274 SER A O 1
ATOM 2209 N N . SER A 1 275 ? -35.288 35.095 28.568 1.00 59.00 275 SER A N 1
ATOM 2210 C CA . SER A 1 275 ? -36.740 35.259 28.709 1.00 59.00 275 SER A CA 1
ATOM 2211 C C . SER A 1 275 ? -37.173 35.754 30.089 1.00 59.00 275 SER A C 1
ATOM 2213 O O . SER A 1 275 ? -38.238 36.347 30.203 1.00 59.00 275 SER A O 1
ATOM 2215 N N . GLU A 1 276 ? -36.393 35.478 31.136 1.00 60.72 276 GLU A N 1
ATOM 2216 C CA . GLU A 1 276 ? -36.655 36.003 32.480 1.00 60.72 276 GLU A CA 1
ATOM 2217 C C . GLU A 1 276 ? -36.280 37.486 32.564 1.00 60.72 276 GLU A C 1
ATOM 2219 O O . GLU A 1 276 ? -37.085 38.265 33.071 1.00 60.72 276 GLU A O 1
ATOM 2224 N N . ASP A 1 277 ? -35.145 37.878 31.972 1.00 59.66 277 ASP A N 1
ATOM 2225 C CA . ASP A 1 277 ? -34.721 39.281 31.875 1.00 59.66 277 ASP A CA 1
ATOM 2226 C C . ASP A 1 277 ? -35.749 40.124 31.08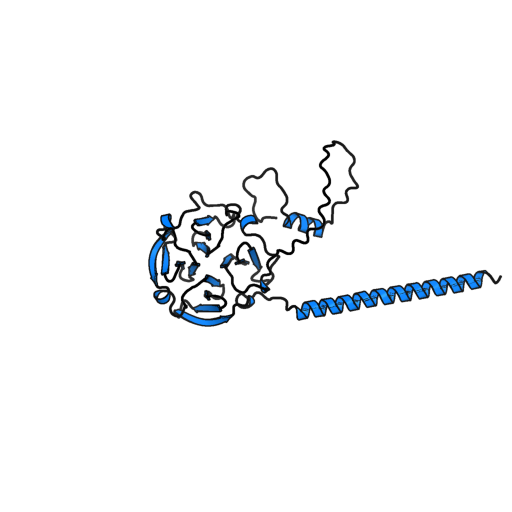2 1.00 59.66 277 ASP A C 1
ATOM 2228 O O . ASP A 1 277 ? -36.166 41.184 31.547 1.00 59.66 277 ASP A O 1
ATOM 2232 N N . ASP A 1 278 ? -36.247 39.618 29.942 1.00 60.84 278 ASP A N 1
ATOM 2233 C CA . ASP A 1 278 ? -37.266 40.302 29.123 1.00 60.84 278 ASP A CA 1
ATOM 2234 C C . ASP A 1 278 ? -38.605 40.490 29.883 1.00 60.84 278 ASP A C 1
ATOM 2236 O O . ASP A 1 278 ? -39.301 41.494 29.719 1.00 60.84 278 ASP A O 1
ATOM 2240 N N . LEU A 1 279 ? -38.984 39.524 30.734 1.00 62.25 279 LEU A N 1
ATOM 2241 C CA . LEU A 1 279 ? -40.219 39.571 31.532 1.00 62.25 279 LEU A CA 1
ATOM 2242 C C . LEU A 1 279 ? -40.111 40.487 32.758 1.00 62.25 279 LEU A C 1
ATOM 2244 O O . LEU A 1 279 ? -41.140 40.977 33.235 1.00 62.25 279 LEU A O 1
ATOM 2248 N N . GLU A 1 280 ? -38.911 40.680 33.306 1.00 66.62 280 GLU A N 1
ATOM 2249 C CA . GLU A 1 280 ? -38.664 41.680 34.348 1.00 66.62 280 GLU A CA 1
ATOM 2250 C C . GLU A 1 280 ? -38.708 43.096 33.759 1.00 66.62 280 GLU A C 1
ATOM 2252 O O . GLU A 1 280 ? -39.394 43.952 34.320 1.00 66.62 280 GLU A O 1
ATOM 2257 N N . GLU A 1 281 ? -38.110 43.316 32.584 1.00 66.25 281 GLU A N 1
ATOM 2258 C CA . GLU A 1 281 ? -38.112 44.617 31.896 1.00 66.25 281 GLU A CA 1
ATOM 2259 C C . GLU A 1 281 ? -39.538 45.063 31.499 1.00 66.25 281 GLU A C 1
ATOM 2261 O O . GLU A 1 281 ? -39.935 46.204 31.753 1.00 66.25 281 GLU A O 1
ATOM 2266 N N . GLU A 1 282 ? -40.375 44.153 30.975 1.00 68.44 282 GLU A N 1
ATOM 2267 C CA . GLU A 1 282 ? -41.789 44.451 30.679 1.00 68.44 282 GLU A CA 1
ATOM 2268 C C . GLU A 1 282 ? -42.606 44.784 31.940 1.00 68.44 282 GLU A C 1
ATOM 2270 O O . GLU A 1 282 ? -43.514 45.623 31.901 1.00 68.44 282 GLU A O 1
ATOM 2275 N N . ARG A 1 283 ? -42.294 44.145 33.075 1.00 70.25 283 ARG A N 1
ATOM 2276 C CA . ARG A 1 283 ? -43.012 44.360 34.339 1.00 70.25 283 ARG A CA 1
ATOM 2277 C C . ARG A 1 283 ? -42.658 45.715 34.957 1.00 70.25 283 ARG A C 1
ATOM 2279 O O . ARG A 1 283 ? -43.555 46.399 35.455 1.00 70.25 283 ARG A O 1
ATOM 2286 N N . GLU A 1 284 ? -41.396 46.130 34.864 1.00 72.56 284 GLU A N 1
ATOM 2287 C CA . GLU A 1 284 ? -40.947 47.465 35.276 1.00 72.56 284 GLU A CA 1
ATOM 2288 C C . GLU A 1 284 ? -41.545 48.571 34.389 1.00 72.56 284 GLU A C 1
ATOM 2290 O O . GLU A 1 284 ? -42.005 49.600 34.899 1.00 72.56 284 GLU A O 1
ATOM 2295 N N . GLU A 1 285 ? -41.642 48.355 33.072 1.00 71.94 285 GLU A N 1
ATOM 2296 C CA . GLU A 1 285 ? -42.307 49.303 32.169 1.00 71.94 285 GLU A CA 1
ATOM 2297 C C . GLU A 1 285 ? -43.812 49.448 32.451 1.00 71.94 285 GLU A C 1
ATOM 2299 O O . GLU A 1 285 ? -44.369 50.551 32.355 1.00 71.94 285 GLU A O 1
ATOM 2304 N N . GLU A 1 286 ? -44.502 48.356 32.790 1.00 72.00 286 GLU A N 1
ATOM 2305 C CA . GLU A 1 286 ? -45.934 48.392 33.096 1.00 72.00 286 GLU A CA 1
ATOM 2306 C C . GLU A 1 286 ? -46.220 49.101 34.433 1.00 72.00 286 GLU A C 1
ATOM 2308 O O . GLU A 1 286 ? -47.195 49.858 34.544 1.00 72.00 286 GLU A O 1
ATOM 2313 N N . GLU A 1 287 ? -45.358 48.922 35.439 1.00 71.56 287 GLU A N 1
ATOM 2314 C CA . GLU A 1 287 ? -45.424 49.672 36.699 1.00 71.56 287 GLU A CA 1
ATOM 2315 C C . GLU A 1 287 ? -45.138 51.167 36.494 1.00 71.56 287 GLU A C 1
ATOM 2317 O O . GLU A 1 287 ? -45.877 52.012 37.015 1.00 71.56 287 GLU A O 1
ATOM 2322 N N . ALA A 1 288 ? -44.156 51.515 35.656 1.00 67.94 288 ALA A N 1
ATOM 2323 C CA . ALA A 1 288 ? -43.869 52.903 35.295 1.00 67.94 288 ALA A CA 1
ATOM 2324 C C . ALA A 1 288 ? -45.045 53.573 34.555 1.00 67.94 288 ALA A C 1
ATOM 2326 O O . ALA A 1 288 ? -45.368 54.739 34.813 1.00 67.94 288 ALA A O 1
ATOM 2327 N N . ARG A 1 289 ? -45.759 52.841 33.684 1.00 68.38 289 ARG A N 1
ATOM 2328 C CA . ARG A 1 289 ? -46.961 53.362 33.005 1.00 68.38 289 ARG A CA 1
ATOM 2329 C C . ARG A 1 289 ? -48.122 53.588 33.970 1.00 68.38 289 ARG A C 1
ATOM 2331 O O . ARG A 1 289 ? -48.778 54.627 33.860 1.00 68.38 289 ARG A O 1
ATOM 2338 N N . LYS A 1 290 ? -48.346 52.695 34.944 1.00 65.44 290 LYS A N 1
ATOM 2339 C CA . LYS A 1 290 ? -49.395 52.862 35.973 1.00 65.44 290 LYS A CA 1
ATOM 2340 C C . LYS A 1 290 ? -49.169 54.101 36.842 1.00 65.44 290 LYS A C 1
ATOM 2342 O O . LYS A 1 290 ? -50.139 54.775 37.175 1.00 65.44 290 LYS A O 1
ATOM 2347 N N . PHE A 1 291 ? -47.915 54.455 37.128 1.00 58.16 291 PHE A N 1
ATOM 2348 C CA . PHE A 1 291 ? -47.576 55.661 37.894 1.00 58.16 291 PHE A CA 1
ATOM 2349 C C . PHE A 1 291 ? -47.796 56.981 37.133 1.00 58.16 291 PHE A C 1
ATOM 2351 O O . PHE A 1 291 ? -48.034 58.015 37.755 1.00 58.16 291 PHE A O 1
ATOM 2358 N N . SER A 1 292 ? -47.760 56.967 35.797 1.00 58.88 292 SER A N 1
ATOM 2359 C CA . SER A 1 292 ? -47.947 58.181 34.980 1.00 58.88 292 SER A CA 1
ATOM 2360 C C . SER A 1 292 ? -49.412 58.571 34.733 1.00 58.88 292 SER A C 1
ATOM 2362 O O . SER A 1 292 ? -49.668 59.662 34.236 1.00 58.88 292 SER A O 1
ATOM 2364 N N . HIS A 1 293 ? -50.375 57.703 35.064 1.00 57.53 293 HIS A N 1
ATOM 2365 C CA . HIS A 1 293 ? -51.818 57.952 34.893 1.00 57.53 293 HIS A CA 1
ATOM 2366 C C . HIS A 1 293 ? -52.546 58.344 36.193 1.00 57.53 293 HIS A C 1
ATOM 2368 O O . HIS A 1 293 ? -53.768 58.485 36.195 1.00 57.53 293 HIS A O 1
ATOM 2374 N N . SER A 1 294 ? -51.817 58.525 37.297 1.00 56.94 294 SER A N 1
ATOM 2375 C CA . SER A 1 294 ? -52.359 58.908 38.610 1.00 56.94 294 SER A CA 1
ATOM 2376 C C . SER A 1 294 ? -52.013 60.342 39.045 1.00 56.94 294 SER A C 1
ATOM 2378 O O . SER A 1 294 ? -52.014 60.624 40.243 1.00 56.94 294 SER A O 1
ATOM 2380 N N . VAL A 1 295 ? -51.730 61.246 38.098 1.00 49.47 295 VAL A N 1
ATOM 2381 C CA . VAL A 1 295 ? -51.534 62.689 38.348 1.00 49.47 295 VAL A CA 1
ATOM 2382 C C . VAL A 1 295 ? -52.434 63.512 37.439 1.00 49.47 295 VAL A C 1
ATOM 2384 O O . VAL A 1 295 ? -52.458 63.213 36.225 1.00 49.47 295 VAL A O 1
#

Radius of gyration: 28.08 Å; chains: 1; bounding box: 68×82×59 Å